Protein AF-A0AA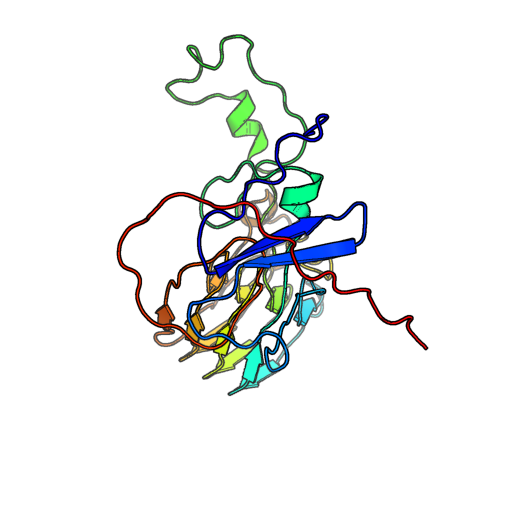J2PRX7-F1 (afdb_monomer_lite)

Sequence (252 aa):
MCRSRTCCCPLDTAGEWYLDTATGTLYYKPLTGQDMSEADVEVPKLESLIGVGGSYASPATHIAFSGLQFSGTSWLDPTAHGYASQQTGAYISGTWDRPSGALTSCQSGCPLFEATRPHWDQMPSAVQFSAADHIAFTGNRFTELGQSGLGIGNDAGAHTTGVGLGADTITATGNVFTQDAGGGIVVGGLQEDAHHPSDSRMTNQNIGGAPSKTVHGRVVGASMWPRDSAALRPPGRCPRAAWPRFDSAPAP

Structure (mmCIF, N/CA/C/O backbone):
data_AF-A0AAJ2PRX7-F1
#
_entry.id   AF-A0AAJ2PRX7-F1
#
loop_
_atom_site.group_PDB
_atom_site.id
_atom_site.type_symbol
_atom_site.label_atom_id
_atom_site.label_alt_id
_atom_site.label_comp_id
_atom_site.label_asym_id
_atom_site.label_entity_id
_atom_site.label_seq_id
_atom_site.pdbx_PDB_ins_code
_atom_site.Cartn_x
_atom_site.Cartn_y
_atom_site.Cartn_z
_atom_site.occupancy
_atom_site.B_iso_or_equiv
_atom_site.auth_seq_id
_atom_site.auth_comp_id
_atom_site.auth_asym_id
_atom_site.auth_atom_id
_atom_site.pdbx_PDB_model_num
ATOM 1 N N . MET A 1 1 ? 14.913 15.959 14.124 1.00 28.66 1 MET A N 1
ATOM 2 C CA . MET A 1 1 ? 15.266 15.492 15.487 1.00 28.66 1 MET A CA 1
ATOM 3 C C . MET A 1 1 ? 15.019 16.611 16.500 1.00 28.66 1 MET A C 1
ATOM 5 O O . MET A 1 1 ? 15.844 17.510 16.615 1.00 28.66 1 MET A O 1
ATOM 9 N N . CYS A 1 2 ? 13.889 16.598 17.213 1.00 31.03 2 CYS A N 1
ATOM 10 C CA . CYS A 1 2 ? 13.629 17.551 18.300 1.00 31.03 2 CYS A CA 1
ATOM 11 C C . CYS A 1 2 ? 14.513 17.222 19.514 1.00 31.03 2 CYS A C 1
ATOM 13 O O . CYS A 1 2 ? 14.277 16.247 20.217 1.00 31.03 2 CYS A O 1
ATOM 15 N N . ARG A 1 3 ? 15.553 18.032 19.747 1.00 33.03 3 ARG A N 1
ATOM 16 C CA . ARG A 1 3 ? 16.525 17.888 20.850 1.00 33.03 3 ARG A CA 1
ATOM 17 C C . ARG A 1 3 ? 16.303 18.875 22.009 1.00 33.03 3 ARG A C 1
ATOM 19 O O . ARG A 1 3 ? 17.262 19.284 22.656 1.00 33.03 3 ARG A O 1
ATOM 26 N N . SER A 1 4 ? 15.072 19.270 22.327 1.00 33.84 4 SER A N 1
ATOM 27 C CA . SER A 1 4 ? 14.828 20.035 23.559 1.00 33.84 4 SER A CA 1
ATOM 28 C C . SER A 1 4 ? 13.443 19.775 24.147 1.00 33.84 4 SER A C 1
ATOM 30 O O . SER A 1 4 ? 12.454 19.629 23.433 1.00 33.84 4 SER A O 1
ATOM 32 N N . ARG A 1 5 ? 13.395 19.699 25.483 1.00 38.84 5 ARG A N 1
ATOM 33 C CA . ARG A 1 5 ? 12.245 19.353 26.341 1.00 38.84 5 ARG A CA 1
ATOM 34 C C . ARG A 1 5 ? 11.103 20.393 26.329 1.00 38.84 5 ARG A C 1
ATOM 36 O O . ARG A 1 5 ? 10.394 20.530 27.319 1.00 38.84 5 ARG A O 1
ATOM 43 N N . THR A 1 6 ? 10.926 21.139 25.238 1.00 36.28 6 THR A N 1
ATOM 44 C CA . THR A 1 6 ? 9.997 22.281 25.156 1.00 36.28 6 THR A CA 1
ATOM 45 C C . THR A 1 6 ? 8.899 22.105 24.100 1.00 36.28 6 THR A C 1
ATOM 47 O O . THR A 1 6 ? 8.077 22.996 23.932 1.00 36.28 6 THR A O 1
ATOM 50 N N . CYS A 1 7 ? 8.828 20.962 23.411 1.00 41.25 7 CYS A N 1
ATOM 51 C CA . CYS A 1 7 ? 7.766 20.659 22.439 1.00 41.25 7 CYS A CA 1
ATOM 52 C C . CYS A 1 7 ? 6.846 19.506 22.881 1.00 41.25 7 CYS A C 1
ATOM 54 O O . CYS A 1 7 ? 6.397 18.734 22.047 1.00 41.25 7 CYS A O 1
ATOM 56 N N . CYS A 1 8 ? 6.494 19.403 24.168 1.00 45.62 8 CYS A N 1
ATOM 57 C CA . CYS A 1 8 ? 5.380 18.536 24.605 1.00 45.62 8 CYS A CA 1
ATOM 58 C C . CYS A 1 8 ? 3.991 19.112 24.244 1.00 45.62 8 CYS A C 1
ATOM 60 O O . CYS A 1 8 ? 2.993 18.718 24.837 1.00 45.62 8 CYS A O 1
ATOM 62 N N . CYS A 1 9 ? 3.916 20.082 23.325 1.00 51.38 9 CYS A N 1
ATOM 63 C CA . CYS A 1 9 ? 2.693 20.809 22.990 1.00 51.38 9 CYS A CA 1
ATOM 64 C C . CYS A 1 9 ? 2.150 20.546 21.564 1.00 51.38 9 CYS A C 1
ATOM 66 O O . CYS A 1 9 ? 1.738 21.513 20.930 1.00 51.38 9 CYS A O 1
ATOM 68 N N . PRO A 1 10 ? 2.130 19.311 21.017 1.00 62.25 10 PRO A N 1
ATOM 69 C CA . PRO A 1 10 ? 1.328 19.022 19.827 1.00 62.25 10 PRO A CA 1
ATOM 70 C C . PRO A 1 10 ? -0.123 18.614 20.158 1.00 62.25 10 PRO A C 1
ATOM 72 O O . PRO A 1 10 ? -0.850 18.264 19.245 1.00 62.25 10 PRO A O 1
ATOM 75 N N . LEU A 1 11 ? -0.531 18.615 21.439 1.00 80.38 11 LEU A N 1
ATOM 76 C CA . LEU A 1 11 ? -1.872 18.208 21.900 1.00 80.38 11 LEU A CA 1
ATOM 77 C C . LEU A 1 11 ? -2.685 19.407 22.410 1.00 80.38 11 LEU A C 1
ATOM 79 O O . LEU A 1 11 ? -2.990 19.520 23.604 1.00 80.38 11 LEU A O 1
ATOM 83 N N . ASP A 1 12 ? -2.992 20.353 21.531 1.00 86.12 12 ASP A N 1
ATOM 84 C CA . ASP A 1 12 ? -3.730 21.566 21.887 1.00 86.12 12 ASP A CA 1
ATOM 85 C C . ASP A 1 12 ? -5.247 21.444 21.676 1.00 86.12 12 ASP A C 1
ATOM 87 O O . ASP A 1 12 ? -6.018 22.150 22.337 1.00 86.12 12 ASP A O 1
ATOM 91 N N . THR A 1 13 ? -5.702 20.456 20.909 1.00 89.75 13 THR A N 1
ATOM 92 C CA . THR A 1 13 ? -7.102 20.260 20.527 1.00 89.75 13 THR A CA 1
ATOM 93 C C . THR A 1 13 ? -7.593 18.851 20.881 1.00 89.75 13 THR A C 1
ATOM 95 O O . THR A 1 13 ? -6.842 17.881 20.909 1.00 89.75 13 THR A O 1
ATOM 98 N N . ALA A 1 14 ? -8.875 18.732 21.236 1.00 90.81 14 ALA A N 1
ATOM 99 C CA . ALA A 1 14 ? -9.494 17.440 21.528 1.00 90.81 14 ALA A CA 1
ATOM 100 C C . ALA A 1 14 ? -9.446 16.510 20.300 1.00 90.81 14 ALA A C 1
ATOM 102 O O . ALA A 1 14 ? -9.688 16.956 19.178 1.00 90.81 14 ALA A O 1
ATOM 103 N N . GLY A 1 15 ? -9.149 15.230 20.519 1.00 88.00 15 GLY A N 1
ATOM 104 C CA . GLY A 1 15 ? -8.952 14.232 19.467 1.00 88.00 15 GLY A CA 1
ATOM 105 C C . GLY A 1 15 ? -7.503 14.085 18.987 1.00 88.00 15 GLY A C 1
ATOM 106 O O . GLY A 1 15 ? -7.219 13.158 18.235 1.00 88.00 15 GLY A O 1
ATOM 107 N N . GLU A 1 16 ? -6.583 14.951 19.412 1.00 89.94 16 GLU A N 1
ATOM 108 C CA . GLU A 1 16 ? -5.161 14.809 19.088 1.00 89.94 16 GLU A CA 1
ATOM 109 C C . GLU A 1 16 ? -4.481 13.769 19.979 1.00 89.94 16 GLU A C 1
ATOM 111 O O . GLU A 1 16 ? -4.813 13.614 21.159 1.00 89.94 16 GLU A O 1
ATOM 116 N N . TRP A 1 17 ? -3.483 13.089 19.422 1.00 90.38 17 TRP A N 1
ATOM 117 C CA . TRP A 1 17 ? -2.681 12.092 20.116 1.00 90.38 17 TRP A CA 1
ATOM 118 C C . TRP A 1 17 ? -1.201 12.203 19.716 1.00 90.38 17 TRP A C 1
ATOM 120 O O . TRP A 1 17 ? -0.849 12.809 18.705 1.00 90.38 17 TRP A O 1
ATOM 130 N N . TYR A 1 18 ? -0.320 11.675 20.561 1.00 89.25 18 TYR A N 1
ATOM 131 C CA . TYR A 1 18 ? 1.127 11.673 20.370 1.00 89.25 18 TYR A CA 1
ATOM 132 C C . TYR A 1 18 ? 1.729 10.414 20.994 1.00 89.25 18 TYR A C 1
ATOM 134 O O . TYR A 1 18 ? 1.499 10.135 22.170 1.00 89.25 18 TYR A O 1
ATOM 142 N N . LEU A 1 19 ? 2.527 9.674 20.226 1.00 88.25 19 LEU A N 1
ATOM 143 C CA . LEU A 1 19 ? 3.298 8.535 20.722 1.00 88.25 19 LEU A CA 1
ATOM 144 C C . LEU A 1 19 ? 4.736 8.971 21.015 1.00 88.25 19 LEU A C 1
ATOM 146 O O . LEU A 1 19 ? 5.498 9.289 20.101 1.00 88.25 19 LEU A O 1
ATOM 150 N N . ASP A 1 20 ? 5.124 8.939 22.289 1.00 88.69 20 ASP A N 1
ATOM 151 C CA . ASP A 1 20 ? 6.528 9.032 22.673 1.00 88.69 20 ASP A CA 1
ATOM 152 C C . ASP A 1 20 ? 7.196 7.671 22.466 1.00 88.69 20 ASP A C 1
ATOM 154 O O . ASP A 1 20 ? 7.147 6.788 23.322 1.00 88.69 20 ASP A O 1
ATOM 158 N N . THR A 1 21 ? 7.840 7.503 21.315 1.00 86.69 21 THR A N 1
ATOM 159 C CA . THR A 1 21 ? 8.506 6.250 20.945 1.00 86.69 21 THR A CA 1
ATOM 160 C C . THR A 1 21 ? 9.723 5.930 21.812 1.00 86.69 21 THR A C 1
ATOM 162 O O . THR A 1 21 ? 10.122 4.770 21.873 1.00 86.69 21 THR A O 1
ATOM 165 N N . ALA A 1 22 ? 10.303 6.910 22.519 1.00 89.81 22 ALA A N 1
ATOM 166 C CA . ALA A 1 22 ? 11.428 6.664 23.419 1.00 89.81 22 ALA A CA 1
ATOM 167 C C . ALA A 1 22 ? 10.988 5.988 24.724 1.00 89.81 22 ALA A C 1
ATOM 169 O O . ALA A 1 22 ? 11.762 5.240 25.320 1.00 89.81 22 ALA A O 1
ATOM 170 N N . THR A 1 23 ? 9.761 6.261 25.174 1.00 92.00 23 THR A N 1
ATOM 171 C CA . THR A 1 23 ? 9.201 5.700 26.414 1.00 92.00 23 THR A CA 1
ATOM 172 C C . THR A 1 23 ? 8.107 4.664 26.168 1.00 92.00 23 THR A C 1
A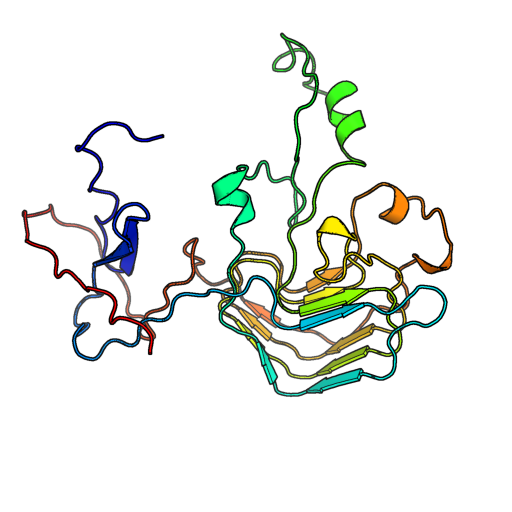TOM 174 O O . THR A 1 23 ? 7.719 3.972 27.102 1.00 92.00 23 THR A O 1
ATOM 177 N N . GLY A 1 24 ? 7.604 4.550 24.936 1.00 87.75 24 GLY A N 1
ATOM 178 C CA . GLY A 1 24 ? 6.447 3.720 24.599 1.00 87.75 24 GLY A CA 1
ATOM 179 C C . GLY A 1 24 ? 5.117 4.290 25.104 1.00 87.75 24 GLY A C 1
ATOM 180 O O . GLY A 1 24 ? 4.127 3.566 25.141 1.00 87.75 24 GLY A O 1
ATOM 181 N N . THR A 1 25 ? 5.078 5.568 25.501 1.00 90.38 25 THR A N 1
ATOM 182 C CA . THR A 1 25 ? 3.882 6.183 26.098 1.00 90.38 25 THR A CA 1
ATOM 183 C C . THR A 1 25 ? 3.016 6.836 25.027 1.00 90.38 25 THR A C 1
ATOM 185 O O . THR A 1 25 ? 3.466 7.741 24.320 1.00 90.38 25 THR A O 1
ATOM 188 N N . LEU A 1 26 ? 1.751 6.424 24.949 1.00 88.81 26 LEU A N 1
ATOM 189 C CA . LEU A 1 26 ? 0.735 7.060 24.115 1.00 88.81 26 LEU A CA 1
ATOM 190 C C . LEU A 1 26 ? -0.005 8.133 24.920 1.00 88.81 26 LEU A C 1
ATOM 192 O O . LEU A 1 26 ? -0.624 7.849 25.945 1.00 88.81 26 LEU A O 1
ATOM 196 N N . TYR A 1 27 ? 0.051 9.369 24.442 1.00 90.69 27 TYR A N 1
ATOM 197 C CA . TYR A 1 27 ? -0.689 10.500 24.980 1.00 90.69 27 TYR A CA 1
ATOM 198 C C . TYR A 1 27 ? -1.879 10.795 24.075 1.00 90.69 27 TYR A C 1
ATOM 200 O O . TYR A 1 27 ? -1.720 10.891 22.862 1.00 90.69 27 TYR A O 1
ATOM 208 N N . TYR A 1 28 ? -3.055 10.998 24.657 1.00 90.38 28 TYR A N 1
ATOM 209 C CA . TYR A 1 28 ? -4.270 11.344 23.927 1.00 90.38 28 TYR A CA 1
ATOM 210 C C . TYR A 1 28 ? -5.035 12.432 24.673 1.00 90.38 28 TYR A C 1
ATOM 212 O O . TYR A 1 28 ? -5.143 12.386 25.901 1.00 90.38 28 TYR A O 1
ATOM 220 N N . LYS A 1 29 ? -5.562 13.414 23.936 1.00 90.62 29 LYS A N 1
ATOM 221 C CA . LYS A 1 29 ? -6.472 14.427 24.467 1.00 90.62 29 LYS A CA 1
ATOM 222 C C . LYS A 1 29 ? -7.915 14.024 24.137 1.00 90.62 29 LYS A C 1
ATOM 224 O O . LYS A 1 29 ? -8.312 14.166 22.980 1.00 90.62 29 LYS A O 1
ATOM 229 N N . PRO A 1 30 ? -8.712 13.571 25.122 1.00 90.44 30 PRO A N 1
ATOM 230 C CA . PRO A 1 30 ? -10.043 13.033 24.861 1.00 90.44 30 PRO A CA 1
ATOM 231 C C . PRO A 1 30 ? -10.987 14.052 24.229 1.00 90.44 30 PRO A C 1
ATOM 233 O O . PRO A 1 30 ? -10.878 15.263 24.469 1.00 90.44 30 PRO A O 1
ATOM 236 N N . LEU A 1 31 ? -11.939 13.553 23.443 1.00 91.81 31 LEU A N 1
ATOM 237 C CA . LEU A 1 31 ? -13.085 14.337 22.993 1.00 91.81 31 LEU A CA 1
ATOM 238 C C . LEU A 1 31 ? -13.943 14.772 24.191 1.00 91.81 31 LEU A C 1
ATOM 240 O O . LEU A 1 31 ? -13.907 14.182 25.272 1.00 91.81 31 LEU A O 1
ATOM 244 N N . THR A 1 32 ? -14.719 15.844 24.024 1.00 92.62 32 THR A N 1
ATOM 245 C CA . THR A 1 32 ? -15.612 16.318 25.090 1.00 92.62 32 THR A CA 1
ATOM 246 C C . THR A 1 32 ? -16.626 15.236 25.456 1.00 92.62 32 THR A C 1
ATOM 248 O O . THR A 1 32 ? -17.396 14.805 24.606 1.00 92.62 32 THR A O 1
ATOM 251 N N . GLY A 1 33 ? -16.640 14.836 26.730 1.00 92.31 33 GLY A N 1
ATOM 252 C CA . GLY A 1 33 ? -17.542 13.803 27.247 1.00 92.31 33 GLY A CA 1
ATOM 253 C C . GLY A 1 33 ? -17.041 12.367 27.073 1.00 92.31 33 GLY A C 1
ATOM 254 O O . GLY A 1 33 ? -17.734 11.454 27.501 1.00 92.31 33 GLY A O 1
ATOM 255 N N . GLN A 1 34 ? -15.857 12.159 26.490 1.00 92.69 34 GLN A N 1
ATOM 256 C CA . GLN A 1 34 ? -15.274 10.829 26.351 1.00 92.69 34 GLN A CA 1
ATOM 257 C C . GLN A 1 34 ? -14.675 10.351 27.680 1.00 92.69 34 GLN A C 1
ATOM 259 O O . GLN A 1 34 ? -13.784 11.001 28.235 1.00 92.69 34 GLN A O 1
ATOM 264 N N . ASP A 1 35 ? -15.142 9.199 28.163 1.00 92.38 35 ASP A N 1
ATOM 265 C CA . ASP A 1 35 ? -14.552 8.505 29.306 1.00 92.38 35 ASP A CA 1
ATOM 266 C C . ASP A 1 35 ? -13.419 7.591 28.830 1.00 92.38 35 ASP A C 1
ATOM 268 O O . ASP A 1 35 ? -13.626 6.632 28.089 1.00 92.38 35 ASP A O 1
ATOM 272 N N . MET A 1 36 ? -12.194 7.896 29.255 1.00 89.62 36 MET A N 1
ATOM 273 C CA . MET A 1 36 ? -11.022 7.110 28.873 1.00 89.62 36 MET A CA 1
ATOM 274 C C . MET A 1 36 ? -10.918 5.764 29.588 1.00 89.62 36 MET A C 1
ATOM 276 O O . MET A 1 36 ? -10.129 4.932 29.157 1.00 89.62 36 MET A O 1
ATOM 280 N N . SER A 1 37 ? -11.677 5.540 30.663 1.00 91.31 37 SER A N 1
ATOM 281 C CA . SER A 1 37 ? -11.738 4.233 31.325 1.00 91.31 37 SER A CA 1
ATOM 282 C C . SER A 1 37 ? -12.578 3.211 30.551 1.00 91.31 37 SER A C 1
ATOM 284 O O . SER A 1 37 ? -12.394 2.011 30.738 1.00 91.31 37 SER A O 1
ATOM 286 N N . GLU A 1 38 ? -13.440 3.685 29.648 1.00 91.75 38 GLU A N 1
ATOM 287 C CA . GLU A 1 38 ? -14.288 2.867 28.772 1.00 91.75 38 GLU A CA 1
ATOM 288 C C . GLU A 1 38 ? -13.850 2.928 27.298 1.00 91.75 38 GLU A C 1
ATOM 290 O O . GLU A 1 38 ? -14.400 2.224 26.452 1.00 91.75 38 GLU A O 1
ATOM 295 N N . ALA A 1 39 ? -12.873 3.779 26.971 1.00 87.81 39 ALA A N 1
ATOM 296 C CA . ALA A 1 39 ? -12.437 3.999 25.601 1.00 87.81 39 ALA A CA 1
ATOM 297 C C . ALA A 1 39 ? -11.746 2.761 25.009 1.00 87.81 39 ALA A C 1
ATOM 299 O O . ALA A 1 39 ? -10.781 2.241 25.570 1.00 87.81 39 ALA A O 1
ATOM 300 N N . ASP A 1 40 ? -12.197 2.363 23.821 1.00 88.75 40 ASP A N 1
ATOM 301 C CA . ASP A 1 40 ? -11.508 1.398 22.969 1.00 88.75 40 ASP A CA 1
ATOM 302 C C . ASP A 1 40 ? -10.448 2.123 22.131 1.00 88.75 40 ASP A C 1
ATOM 304 O O . ASP A 1 40 ? -10.748 3.091 21.426 1.00 88.75 40 ASP A O 1
ATOM 308 N N . VAL A 1 41 ? -9.192 1.701 22.272 1.00 88.31 41 VAL A N 1
ATOM 309 C CA . VAL A 1 41 ? -8.033 2.345 21.651 1.00 88.31 41 VAL A CA 1
ATOM 310 C C . VAL A 1 41 ? -7.232 1.300 20.895 1.00 88.31 41 VAL A C 1
ATOM 312 O O . VAL A 1 41 ? -6.519 0.488 21.484 1.00 88.31 41 VAL A O 1
ATOM 315 N N . GLU A 1 42 ? -7.304 1.376 19.571 1.00 89.00 42 GLU A N 1
ATOM 316 C CA . GLU A 1 42 ? -6.554 0.514 18.666 1.00 89.00 42 GLU A CA 1
ATOM 317 C C . GLU A 1 42 ? -5.361 1.265 18.063 1.00 89.00 42 GLU A C 1
ATOM 319 O O . GLU A 1 42 ? -5.461 2.440 17.702 1.00 89.00 42 GLU A O 1
ATOM 324 N N . VAL A 1 43 ? -4.226 0.570 17.943 1.00 88.50 43 VAL A N 1
ATOM 325 C CA . VAL A 1 43 ? -3.041 1.056 17.228 1.00 88.50 43 VAL A CA 1
ATOM 326 C C . VAL A 1 43 ? -2.596 -0.025 16.238 1.00 88.50 43 VAL A C 1
ATOM 328 O O . VAL A 1 43 ? -2.322 -1.156 16.658 1.00 88.50 43 VAL A O 1
ATOM 331 N N . PRO A 1 44 ? -2.496 0.288 14.937 1.00 89.25 44 PRO A N 1
ATOM 332 C CA . PRO A 1 44 ? -2.093 -0.676 13.919 1.00 89.25 44 PRO A CA 1
ATOM 333 C C . PRO A 1 44 ? -0.641 -1.139 14.092 1.00 89.25 44 PRO A C 1
ATOM 335 O O . PRO A 1 44 ? 0.250 -0.356 14.424 1.00 89.25 44 PRO A O 1
ATOM 338 N N . LYS A 1 45 ? -0.392 -2.420 13.797 1.00 87.25 45 LYS A N 1
ATOM 339 C CA . LYS A 1 45 ? 0.962 -3.009 13.783 1.00 87.25 45 LYS A CA 1
ATOM 340 C C . LYS A 1 45 ? 1.383 -3.593 12.438 1.00 87.25 45 LYS A C 1
ATOM 342 O O . LYS A 1 45 ? 2.578 -3.725 12.198 1.00 87.25 45 LYS A O 1
ATOM 347 N N . LEU A 1 46 ? 0.429 -3.988 11.598 1.00 92.62 46 LEU A N 1
ATOM 348 C CA . LEU A 1 46 ? 0.709 -4.648 10.324 1.00 92.62 46 LEU A CA 1
ATOM 349 C C . LEU A 1 46 ? 0.763 -3.628 9.186 1.00 92.62 46 LEU A C 1
ATOM 351 O O . LEU A 1 46 ? -0.070 -2.726 9.131 1.00 92.62 46 LEU A O 1
ATOM 355 N N . GLU A 1 47 ?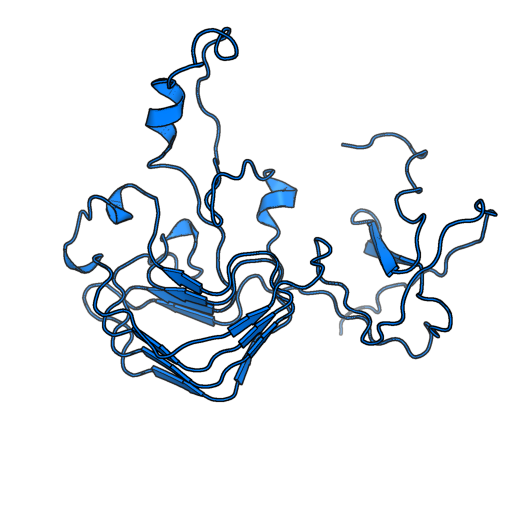 1.692 -3.818 8.248 1.00 90.38 47 GLU A N 1
ATOM 356 C CA . GLU A 1 47 ? 1.765 -3.012 7.018 1.00 90.38 47 GLU A CA 1
ATOM 357 C C . GLU A 1 47 ? 0.951 -3.588 5.859 1.00 90.38 47 GLU A C 1
ATOM 359 O O . GLU A 1 47 ? 0.601 -2.883 4.919 1.00 90.38 47 GLU A O 1
ATOM 364 N N . SER A 1 48 ? 0.589 -4.864 5.928 1.00 94.75 48 SER A N 1
ATOM 365 C CA . SER A 1 48 ? -0.296 -5.516 4.970 1.00 94.75 48 SER A CA 1
ATOM 366 C C . SER A 1 48 ? -1.081 -6.609 5.683 1.00 94.75 48 SER A C 1
ATOM 368 O O . SER A 1 48 ? -0.582 -7.241 6.614 1.00 94.75 48 SER A O 1
ATOM 370 N N . LEU A 1 49 ? -2.323 -6.809 5.255 1.00 97.62 49 LEU A N 1
ATOM 371 C CA . LEU A 1 49 ? -3.196 -7.884 5.716 1.00 97.62 49 LEU A CA 1
ATOM 372 C C . LEU A 1 49 ? -3.108 -9.089 4.781 1.00 97.62 49 LEU A C 1
ATOM 374 O O . LEU A 1 49 ? -3.178 -10.229 5.233 1.00 97.62 49 LEU A O 1
ATOM 378 N N . ILE A 1 50 ? -2.981 -8.833 3.477 1.00 97.94 50 ILE A N 1
ATOM 379 C CA . ILE A 1 50 ? -2.973 -9.856 2.433 1.00 97.94 50 ILE A CA 1
ATOM 380 C C . ILE A 1 50 ? -1.982 -9.450 1.346 1.00 97.94 50 ILE A C 1
ATOM 382 O O . ILE A 1 50 ? -2.134 -8.400 0.725 1.00 97.94 50 ILE A O 1
ATOM 386 N N . GLY A 1 51 ? -1.025 -10.331 1.067 1.00 97.38 51 GLY A N 1
ATOM 387 C CA . GLY A 1 51 ? -0.176 -10.270 -0.117 1.00 97.38 51 GLY A CA 1
ATOM 388 C C . GLY A 1 51 ? -0.310 -11.561 -0.910 1.00 97.38 51 GLY A C 1
ATOM 389 O O . GLY A 1 51 ? 0.033 -12.632 -0.412 1.00 97.38 51 GLY A O 1
ATOM 390 N N . VAL A 1 52 ? -0.804 -11.468 -2.141 1.00 97.50 52 VAL A N 1
ATOM 391 C CA . VAL A 1 52 ? -0.927 -12.605 -3.054 1.00 97.50 52 VAL A CA 1
ATOM 392 C C . VAL A 1 52 ? -0.002 -12.380 -4.238 1.00 97.50 52 VAL A C 1
ATOM 394 O O . VAL A 1 52 ? -0.313 -11.623 -5.150 1.00 97.50 52 VAL A O 1
ATOM 397 N N . GLY A 1 53 ? 1.136 -13.068 -4.203 1.00 95.94 53 GLY A N 1
ATOM 398 C CA . GLY A 1 53 ? 2.105 -13.107 -5.291 1.00 95.94 53 GLY A CA 1
ATOM 399 C C . GLY A 1 53 ? 2.261 -14.534 -5.791 1.00 95.94 53 GLY A C 1
ATOM 400 O O . GLY A 1 53 ? 2.688 -15.406 -5.032 1.00 95.94 53 GLY A O 1
ATOM 401 N N . GLY A 1 54 ? 1.906 -14.778 -7.050 1.00 96.81 54 GLY A N 1
ATOM 402 C CA . GLY A 1 54 ? 2.312 -15.994 -7.746 1.00 96.81 54 GLY A CA 1
ATOM 403 C C . GLY A 1 54 ? 3.734 -15.872 -8.292 1.00 96.81 54 GLY A C 1
ATOM 404 O O . GLY A 1 54 ? 4.574 -15.128 -7.792 1.00 96.81 54 GLY A O 1
ATOM 405 N N . SER A 1 55 ? 3.991 -16.579 -9.383 1.00 97.88 55 SER A N 1
ATOM 406 C CA . SER A 1 55 ? 5.128 -16.290 -10.260 1.00 97.88 55 SER A CA 1
ATOM 407 C C . SER A 1 55 ? 4.613 -15.999 -11.662 1.00 97.88 55 SER A C 1
ATOM 409 O O . SER A 1 55 ? 3.537 -16.466 -12.027 1.00 97.88 55 SER A O 1
ATOM 411 N N . TYR A 1 56 ? 5.396 -15.322 -12.502 1.00 97.06 56 TYR A N 1
ATOM 412 C CA . TYR A 1 56 ? 4.992 -15.089 -13.895 1.00 97.06 56 TYR A CA 1
ATOM 413 C C . TYR A 1 56 ? 4.768 -16.395 -14.685 1.00 97.06 56 TYR A C 1
ATOM 415 O O . TYR A 1 56 ? 4.078 -16.400 -15.698 1.00 97.06 56 TYR A O 1
ATOM 423 N N . ALA A 1 57 ? 5.356 -17.519 -14.258 1.00 97.19 57 ALA A N 1
ATOM 424 C CA . ALA A 1 57 ? 5.139 -18.831 -14.877 1.00 97.19 57 ALA A CA 1
ATOM 425 C C . ALA A 1 57 ? 3.926 -19.588 -14.308 1.00 97.19 57 ALA A C 1
ATOM 427 O O . ALA A 1 57 ? 3.382 -20.462 -14.975 1.00 97.19 57 ALA A O 1
ATOM 428 N N . SER A 1 58 ? 3.527 -19.274 -13.079 1.00 97.81 58 SER A N 1
ATOM 429 C CA . SER A 1 58 ? 2.422 -19.909 -12.368 1.00 97.81 58 SER A CA 1
ATOM 430 C C . SER A 1 58 ? 1.759 -18.848 -11.490 1.00 97.81 58 SER A C 1
ATOM 432 O O . SER A 1 58 ? 2.105 -18.747 -10.304 1.00 97.81 58 SER A O 1
ATOM 434 N N . PRO A 1 59 ? 0.880 -18.011 -12.070 1.00 98.31 59 PRO A N 1
ATOM 435 C CA . PRO A 1 59 ? 0.224 -16.954 -11.323 1.00 98.31 59 PRO A CA 1
ATOM 436 C C . PRO A 1 59 ? -0.703 -17.532 -10.251 1.00 98.31 59 PRO A C 1
ATOM 438 O O . PRO A 1 59 ? -1.186 -18.662 -10.362 1.00 98.31 59 PRO A O 1
ATOM 441 N N . ALA A 1 60 ? -0.953 -16.763 -9.194 1.00 98.38 60 ALA A N 1
ATOM 442 C CA . ALA A 1 60 ? -1.991 -17.099 -8.227 1.00 98.38 60 ALA A CA 1
ATOM 443 C C . ALA A 1 60 ? -3.356 -16.893 -8.887 1.00 98.38 60 ALA A C 1
ATOM 445 O O . ALA A 1 60 ? -3.597 -15.817 -9.428 1.00 98.38 60 ALA A O 1
ATOM 446 N N . THR A 1 61 ? -4.240 -17.898 -8.873 1.00 98.25 61 THR A N 1
ATOM 447 C CA . THR A 1 61 ? -5.491 -17.804 -9.639 1.00 98.25 61 THR A CA 1
ATOM 448 C C . THR A 1 61 ? -6.751 -18.179 -8.877 1.00 98.25 61 THR A C 1
ATOM 450 O O . THR A 1 61 ? -6.695 -18.950 -7.919 1.00 98.25 61 THR A O 1
ATOM 453 N N . HIS A 1 62 ? -7.891 -17.656 -9.343 1.00 98.25 62 HIS A N 1
ATOM 454 C CA . HIS A 1 62 ? -9.239 -18.040 -8.906 1.00 98.25 62 HIS A CA 1
ATOM 455 C C . HIS A 1 62 ? -9.498 -17.814 -7.407 1.00 98.25 62 HIS A C 1
ATOM 457 O O . HIS A 1 62 ? -9.990 -18.695 -6.699 1.00 98.25 62 HIS A O 1
ATOM 463 N N . ILE A 1 63 ? -9.188 -16.610 -6.921 1.00 98.44 63 ILE A N 1
ATOM 464 C CA . ILE A 1 63 ? -9.399 -16.207 -5.523 1.00 98.44 63 ILE A CA 1
ATOM 465 C C . ILE A 1 63 ? -10.485 -15.132 -5.464 1.00 98.44 63 ILE A C 1
ATOM 467 O O . ILE A 1 63 ? -10.463 -14.165 -6.224 1.00 98.44 63 ILE A O 1
ATOM 471 N N . ALA A 1 64 ? -11.428 -15.275 -4.534 1.00 97.94 64 ALA A N 1
ATOM 472 C CA . ALA A 1 64 ? -12.507 -14.315 -4.340 1.00 97.94 64 ALA A CA 1
ATOM 473 C C . ALA A 1 64 ? -12.589 -13.836 -2.887 1.00 97.94 64 ALA A C 1
ATOM 475 O O . ALA A 1 64 ? -12.594 -14.637 -1.952 1.00 97.94 64 ALA A O 1
ATOM 476 N N . PHE A 1 65 ? -12.731 -12.524 -2.719 1.00 98.25 65 PHE A N 1
ATOM 477 C CA . PHE A 1 65 ? -12.996 -11.849 -1.454 1.00 98.25 65 PHE A CA 1
ATOM 478 C C . PHE A 1 65 ? -14.378 -11.207 -1.525 1.00 98.25 65 PHE A C 1
ATOM 480 O O . PHE A 1 65 ? -14.648 -10.385 -2.410 1.00 98.25 65 PHE A O 1
ATOM 487 N N . SER A 1 66 ? -15.265 -11.585 -0.606 1.00 98.00 66 SER A N 1
ATOM 488 C CA . SER A 1 66 ? -16.655 -11.138 -0.630 1.00 98.00 66 SER A CA 1
ATOM 489 C C . SER A 1 66 ? -17.172 -10.793 0.758 1.00 98.00 66 SER A C 1
ATOM 491 O O . SER A 1 66 ? -17.155 -11.640 1.649 1.00 98.00 66 SER A O 1
ATOM 493 N N . GLY A 1 67 ? -17.697 -9.576 0.918 1.00 97.56 67 GLY A N 1
ATOM 494 C CA . GLY A 1 67 ? -18.337 -9.127 2.159 1.00 97.56 67 GLY A CA 1
ATOM 495 C C . GLY A 1 67 ? -17.396 -9.002 3.362 1.00 97.56 67 GLY A C 1
ATOM 496 O O . GLY A 1 67 ? -17.864 -9.038 4.498 1.00 97.56 67 GLY A O 1
ATOM 497 N N . LEU A 1 68 ? -16.085 -8.886 3.135 1.00 98.50 68 LEU A N 1
ATOM 498 C CA . LEU A 1 68 ? -15.082 -8.777 4.195 1.00 98.50 68 LEU A CA 1
ATOM 499 C C . LEU A 1 68 ? -14.801 -7.319 4.563 1.00 98.50 68 LEU A C 1
ATOM 501 O O . LEU A 1 68 ? -14.929 -6.424 3.726 1.00 98.50 68 LEU A O 1
ATOM 505 N N . GLN A 1 69 ? -14.359 -7.096 5.802 1.00 98.00 69 GLN A N 1
ATOM 506 C CA . GLN A 1 69 ? -13.741 -5.841 6.224 1.00 98.00 69 GLN A CA 1
ATOM 507 C C . GLN A 1 69 ? -12.227 -6.025 6.380 1.00 98.00 69 GLN A C 1
ATOM 509 O O . GLN A 1 69 ? -11.778 -6.924 7.086 1.00 98.00 69 GLN A O 1
ATOM 514 N N . PHE A 1 70 ? -11.464 -5.130 5.761 1.00 97.88 70 PHE A N 1
ATOM 515 C CA . PHE A 1 70 ? -10.022 -4.979 5.907 1.00 97.88 70 PHE A CA 1
ATOM 516 C C . PHE A 1 70 ? -9.750 -3.681 6.671 1.00 97.88 70 PHE A C 1
ATOM 518 O O . PHE A 1 70 ? -10.118 -2.607 6.190 1.00 97.88 70 PHE A O 1
ATOM 525 N N . SER A 1 71 ? -9.148 -3.775 7.858 1.00 96.06 71 SER A N 1
ATOM 526 C CA . SER A 1 71 ? -8.850 -2.614 8.704 1.00 96.06 71 SER A CA 1
ATOM 527 C C . SER A 1 71 ? -7.625 -2.812 9.588 1.00 96.06 71 SER A C 1
ATOM 529 O O . SER A 1 71 ? -7.199 -3.944 9.814 1.00 96.06 71 SER A O 1
ATOM 531 N N . GLY A 1 72 ? -7.072 -1.709 10.101 1.00 93.75 72 GLY A N 1
ATOM 532 C CA . GLY A 1 72 ? -6.046 -1.750 11.145 1.00 93.75 72 GLY A CA 1
ATOM 533 C C . GLY A 1 72 ? -4.617 -1.959 10.641 1.00 93.75 72 GLY A C 1
ATOM 534 O O . GLY A 1 72 ? -3.842 -2.686 11.267 1.00 93.75 72 GLY A O 1
ATOM 535 N N . THR A 1 73 ? -4.240 -1.309 9.535 1.00 96.19 73 THR A N 1
ATOM 536 C CA . THR A 1 73 ? -2.844 -1.275 9.061 1.00 96.19 73 THR A CA 1
ATOM 537 C C . THR A 1 73 ? -2.186 0.088 9.250 1.00 96.19 73 THR A C 1
ATOM 539 O O . THR A 1 73 ? -2.859 1.112 9.354 1.00 96.19 73 THR A O 1
ATOM 542 N N . SER A 1 74 ? -0.854 0.104 9.270 1.00 93.50 74 SER A N 1
ATOM 543 C CA . SER A 1 74 ? -0.021 1.312 9.227 1.00 93.50 74 SER A CA 1
ATOM 544 C C . SER A 1 74 ? 1.139 1.108 8.276 1.00 93.50 74 SER A C 1
ATOM 546 O O . SER A 1 74 ? 1.535 -0.022 8.051 1.00 93.50 74 SER A O 1
ATOM 548 N N . TRP A 1 75 ? 1.735 2.186 7.780 1.00 93.25 75 TRP A N 1
ATOM 549 C CA . TRP A 1 75 ? 2.953 2.123 6.981 1.00 93.25 75 TRP A CA 1
ATOM 550 C C . TRP A 1 75 ? 3.993 3.087 7.546 1.00 93.25 75 TRP A C 1
ATOM 552 O O . TRP A 1 75 ? 3.723 4.280 7.702 1.00 93.25 75 TRP A O 1
ATOM 562 N N . LEU A 1 76 ? 5.151 2.556 7.945 1.00 91.12 76 LEU A N 1
ATOM 563 C CA . LEU A 1 76 ? 6.129 3.296 8.751 1.00 91.12 76 LEU A CA 1
ATOM 564 C C . LEU A 1 76 ? 7.322 3.830 7.953 1.00 91.12 76 LEU A C 1
ATOM 566 O O . LEU A 1 76 ? 8.108 4.603 8.509 1.00 91.12 76 LEU A O 1
ATOM 570 N N . ASP A 1 77 ? 7.428 3.505 6.663 1.00 91.12 77 ASP A N 1
ATOM 571 C CA . ASP A 1 77 ? 8.509 3.981 5.788 1.00 91.12 77 ASP A CA 1
ATOM 572 C C . ASP A 1 77 ? 8.689 5.516 5.827 1.00 91.12 77 ASP A C 1
ATOM 574 O O . ASP A 1 77 ? 9.812 5.973 6.076 1.00 91.12 77 ASP A O 1
ATOM 578 N N . PRO A 1 78 ? 7.613 6.342 5.788 1.00 91.69 78 PRO A N 1
ATOM 579 C CA . PRO A 1 78 ? 7.734 7.796 5.930 1.00 91.69 78 PRO A CA 1
ATOM 580 C C . PRO A 1 78 ? 8.418 8.268 7.219 1.00 91.69 78 PRO A C 1
ATOM 582 O O . PRO A 1 78 ? 9.022 9.341 7.244 1.00 91.69 78 PRO A O 1
ATOM 585 N N . THR A 1 79 ? 8.323 7.494 8.305 1.00 89.06 79 THR A N 1
ATOM 586 C CA . THR A 1 79 ? 8.945 7.839 9.594 1.00 89.06 79 THR A CA 1
ATOM 587 C C . THR A 1 79 ? 10.454 7.615 9.560 1.00 89.06 79 THR A C 1
ATOM 589 O O . THR A 1 79 ? 11.205 8.392 10.153 1.00 89.06 79 THR A O 1
ATOM 592 N N . ALA A 1 80 ? 10.903 6.563 8.874 1.00 88.62 80 ALA A N 1
ATOM 593 C CA . ALA A 1 80 ? 12.312 6.202 8.789 1.00 88.62 80 ALA A CA 1
ATOM 594 C C . ALA A 1 80 ? 13.052 6.996 7.701 1.00 88.62 80 ALA A C 1
ATOM 596 O O . ALA A 1 80 ? 14.187 7.426 7.920 1.00 88.62 80 ALA A O 1
ATOM 597 N N . HIS A 1 81 ? 12.402 7.226 6.559 1.00 88.31 81 HIS A N 1
ATOM 598 C CA . HIS A 1 81 ? 13.054 7.733 5.348 1.00 88.31 81 HIS A CA 1
ATOM 599 C C . HIS A 1 81 ? 12.545 9.106 4.889 1.00 88.31 81 HIS A C 1
ATOM 601 O O . HIS A 1 81 ? 13.153 9.735 4.022 1.00 88.31 81 HIS A O 1
ATOM 607 N N . GLY A 1 82 ? 11.485 9.626 5.513 1.00 90.88 82 GLY A N 1
ATOM 608 C CA . GLY A 1 82 ? 10.739 10.761 4.979 1.00 90.88 82 GLY A CA 1
ATOM 609 C C . GLY A 1 82 ? 9.855 10.339 3.805 1.00 90.88 82 GLY A C 1
ATOM 610 O O . GLY A 1 82 ? 9.870 9.194 3.373 1.00 90.88 82 GLY A O 1
ATOM 611 N N . TYR A 1 83 ? 9.051 11.270 3.293 1.00 92.44 83 TYR A N 1
ATOM 612 C CA . TYR A 1 83 ? 8.119 10.977 2.205 1.00 92.44 83 TYR A CA 1
ATOM 613 C C . TYR A 1 83 ? 8.036 12.154 1.233 1.00 92.44 83 TYR A C 1
ATOM 615 O O . TYR A 1 83 ? 7.224 13.070 1.382 1.00 92.44 83 TYR A O 1
ATOM 623 N N . ALA A 1 84 ? 8.930 12.152 0.242 1.00 92.44 84 ALA A N 1
ATOM 624 C CA . ALA A 1 84 ? 8.940 13.118 -0.852 1.00 92.44 84 ALA A CA 1
ATOM 625 C C . ALA A 1 84 ? 7.932 12.689 -1.929 1.00 92.44 84 ALA A C 1
ATOM 627 O O . ALA A 1 84 ? 8.303 12.213 -3.002 1.00 92.44 84 ALA A O 1
ATOM 628 N N . SER A 1 85 ? 6.647 12.817 -1.592 1.00 90.56 85 SER A N 1
ATOM 629 C CA . SER A 1 85 ? 5.533 12.409 -2.450 1.00 90.56 85 SER A CA 1
ATOM 630 C C . SER A 1 85 ? 5.562 13.118 -3.798 1.00 90.56 85 SER A C 1
ATOM 632 O O . SER A 1 85 ? 5.691 14.342 -3.876 1.00 90.56 85 SER A O 1
ATOM 634 N N . GLN A 1 86 ? 5.305 12.351 -4.848 1.00 83.38 86 GLN A N 1
ATOM 635 C CA . GLN A 1 86 ? 4.712 12.847 -6.076 1.00 83.38 86 GLN A CA 1
ATOM 636 C C . GLN A 1 86 ? 3.190 12.626 -6.003 1.00 83.38 86 GLN A C 1
ATOM 638 O O . GLN A 1 86 ? 2.570 12.994 -5.006 1.00 83.38 86 GLN A O 1
ATOM 643 N N . GLN A 1 87 ? 2.544 12.080 -7.030 1.00 82.06 87 GLN A N 1
ATOM 644 C CA . GLN A 1 87 ? 1.094 11.892 -7.044 1.00 82.06 87 GLN A CA 1
ATOM 645 C C . GLN A 1 87 ? 0.739 10.443 -6.683 1.00 82.06 87 GLN A C 1
ATOM 647 O O . GLN A 1 87 ? 1.471 9.524 -7.030 1.00 82.06 87 GLN A O 1
ATOM 652 N N . THR A 1 88 ? -0.404 10.230 -6.023 1.00 83.50 88 THR A N 1
ATOM 653 C CA . THR A 1 88 ? -1.032 8.899 -5.864 1.00 83.50 88 THR A CA 1
ATOM 654 C C . THR A 1 88 ? -0.114 7.819 -5.263 1.00 83.50 88 THR A C 1
ATOM 656 O O . THR A 1 88 ? -0.099 6.681 -5.718 1.00 83.50 88 THR A O 1
ATOM 659 N N . GLY A 1 89 ? 0.660 8.154 -4.228 1.00 89.62 89 GLY A N 1
ATOM 660 C CA . GLY A 1 89 ? 1.490 7.171 -3.518 1.00 89.62 89 GLY A CA 1
ATOM 661 C C . GLY A 1 89 ? 2.883 6.939 -4.106 1.00 89.62 89 GLY A C 1
ATOM 662 O O . GLY A 1 89 ? 3.662 6.215 -3.503 1.00 89.62 89 GLY A O 1
ATOM 663 N N . ALA A 1 90 ? 3.216 7.544 -5.247 1.00 93.81 90 ALA A N 1
ATOM 664 C CA . ALA A 1 90 ? 4.582 7.574 -5.760 1.00 93.81 90 ALA A CA 1
ATOM 665 C C . ALA A 1 90 ? 5.450 8.505 -4.907 1.00 93.81 90 ALA A C 1
ATOM 667 O O . ALA A 1 90 ? 5.013 9.615 -4.588 1.00 93.81 90 ALA A O 1
ATOM 668 N N . TYR A 1 91 ? 6.679 8.112 -4.583 1.00 94.31 91 TYR A N 1
ATOM 669 C CA . TYR A 1 91 ? 7.606 8.959 -3.838 1.00 94.31 91 TYR A CA 1
ATOM 670 C C . TYR A 1 91 ? 9.060 8.722 -4.228 1.00 94.31 91 TYR A C 1
ATOM 672 O O . TYR A 1 91 ? 9.470 7.636 -4.626 1.00 94.31 91 TYR A O 1
ATOM 680 N N . ILE A 1 92 ? 9.852 9.783 -4.108 1.00 93.25 92 ILE A N 1
ATOM 681 C CA . ILE A 1 92 ? 11.287 9.715 -4.371 1.00 93.25 92 ILE A CA 1
ATOM 682 C C . ILE A 1 92 ? 11.960 9.052 -3.177 1.00 93.25 92 ILE A C 1
ATOM 684 O O . ILE A 1 92 ? 11.854 9.556 -2.056 1.00 93.25 92 ILE A O 1
ATOM 688 N N . SER A 1 93 ? 12.692 7.974 -3.430 1.00 90.62 93 SER A N 1
ATOM 689 C CA . SER A 1 93 ? 13.549 7.314 -2.452 1.00 90.62 93 SER A CA 1
ATOM 690 C C . SER A 1 93 ? 15.021 7.432 -2.848 1.00 90.62 93 SER A C 1
ATOM 692 O O . SER A 1 93 ? 15.358 7.840 -3.960 1.00 90.62 93 SER A O 1
ATOM 694 N N . GLY A 1 94 ? 15.925 7.125 -1.916 1.00 89.38 94 GLY A N 1
ATOM 695 C CA . GLY A 1 94 ? 17.367 7.167 -2.160 1.00 89.38 94 GLY A CA 1
ATOM 696 C C . GLY A 1 94 ? 17.982 8.572 -2.158 1.00 89.38 94 GLY A C 1
ATOM 697 O O . GLY A 1 94 ? 17.392 9.555 -1.711 1.00 89.38 94 GLY A O 1
ATOM 698 N N . THR A 1 95 ? 19.238 8.655 -2.602 1.00 90.31 95 THR A N 1
ATOM 699 C CA . THR A 1 95 ? 20.009 9.906 -2.687 1.00 90.31 95 THR A CA 1
ATOM 700 C C . THR A 1 95 ? 20.427 10.138 -4.130 1.00 90.31 95 THR A C 1
ATOM 702 O O . THR A 1 95 ? 21.100 9.295 -4.715 1.00 90.31 95 THR A O 1
ATOM 705 N N . TRP A 1 96 ? 20.052 11.291 -4.681 1.00 91.88 96 TRP A N 1
ATOM 706 C CA . TRP A 1 96 ? 20.261 11.624 -6.087 1.00 91.88 96 TRP A CA 1
ATOM 707 C C . TRP A 1 96 ? 20.968 12.962 -6.245 1.00 91.88 96 TRP A C 1
ATOM 709 O O . TRP A 1 96 ? 20.760 13.894 -5.460 1.00 91.88 96 TRP A O 1
ATOM 719 N N . ASP A 1 97 ? 21.776 13.065 -7.297 1.00 91.00 97 ASP A N 1
ATOM 720 C CA . ASP A 1 97 ? 22.460 14.301 -7.639 1.00 91.00 97 ASP A CA 1
ATOM 721 C C . ASP A 1 97 ? 21.459 15.391 -8.023 1.00 91.00 97 ASP A C 1
ATOM 723 O O . ASP A 1 97 ? 20.556 15.205 -8.841 1.00 91.00 97 ASP A O 1
ATOM 727 N N . ARG A 1 98 ? 21.657 16.582 -7.455 1.00 89.19 98 ARG A N 1
ATOM 728 C CA . ARG A 1 98 ? 20.854 17.766 -7.755 1.00 89.19 98 ARG A CA 1
ATOM 729 C C . ARG A 1 98 ? 21.773 18.927 -8.128 1.00 89.19 98 ARG A C 1
ATOM 731 O O . ARG A 1 98 ? 22.679 19.237 -7.352 1.00 89.19 98 ARG A O 1
ATOM 738 N N . PRO A 1 99 ? 21.519 19.645 -9.240 1.00 90.56 99 PRO A N 1
ATOM 739 C CA . PRO A 1 99 ? 22.283 20.843 -9.568 1.00 90.56 99 PRO A CA 1
ATOM 740 C C . PRO A 1 99 ? 22.241 21.852 -8.415 1.00 90.56 99 PRO A C 1
ATOM 742 O O . PRO A 1 99 ? 21.170 22.120 -7.859 1.00 90.56 99 PRO A O 1
ATOM 745 N N . SER A 1 100 ? 23.379 22.462 -8.077 1.00 91.44 100 SER A N 1
ATOM 746 C CA . SER A 1 100 ? 23.462 23.458 -6.995 1.00 91.44 100 SER A CA 1
ATOM 747 C C . SER A 1 100 ? 22.463 24.610 -7.195 1.00 91.44 100 SER A C 1
ATOM 749 O O . SER A 1 100 ? 21.820 25.041 -6.238 1.00 91.44 100 SER A O 1
ATOM 751 N N . GLY A 1 101 ? 22.235 25.013 -8.450 1.00 92.62 101 GLY A N 1
ATOM 752 C CA . GLY A 1 101 ? 21.255 26.018 -8.869 1.00 92.62 101 GLY A CA 1
ATOM 753 C C . GLY A 1 101 ? 19.862 25.499 -9.250 1.00 92.62 101 GLY A C 1
ATOM 754 O O . GLY A 1 101 ? 19.135 26.236 -9.906 1.00 92.62 101 GLY A O 1
ATOM 755 N N . ALA A 1 102 ? 19.449 24.274 -8.885 1.00 90.50 102 ALA A N 1
ATOM 756 C CA . ALA A 1 102 ? 18.204 23.693 -9.426 1.00 90.50 102 ALA A CA 1
ATOM 757 C C . ALA A 1 102 ? 16.943 24.547 -9.187 1.00 90.50 102 ALA A C 1
ATOM 759 O O . ALA A 1 102 ? 16.046 24.550 -10.023 1.00 90.50 102 ALA A O 1
ATOM 760 N N . LEU A 1 103 ? 16.884 25.326 -8.100 1.00 89.62 103 LEU A N 1
ATOM 761 C CA . LEU A 1 103 ? 15.753 26.226 -7.840 1.00 89.62 103 LEU A CA 1
ATOM 762 C C . LEU A 1 103 ? 15.590 27.325 -8.902 1.00 89.62 103 LEU A C 1
ATOM 764 O O . LEU A 1 103 ? 14.524 27.918 -8.983 1.00 89.62 103 LEU A O 1
ATOM 768 N N . THR A 1 104 ? 16.600 27.597 -9.728 1.00 93.00 104 THR A N 1
ATOM 769 C CA . THR A 1 104 ? 16.514 28.541 -10.852 1.00 93.00 104 THR A CA 1
ATOM 770 C C . THR A 1 104 ? 16.690 27.851 -12.201 1.00 93.00 104 THR A C 1
ATOM 772 O O . THR A 1 104 ? 15.993 28.195 -13.150 1.00 93.00 104 THR A O 1
ATOM 775 N N . SER A 1 105 ? 17.576 26.855 -12.301 1.00 90.56 105 SER A N 1
ATOM 776 C CA . SER A 1 105 ? 17.898 26.190 -13.569 1.00 90.56 105 SER A CA 1
ATOM 777 C C . SER A 1 105 ? 16.909 25.096 -13.976 1.00 90.56 105 SER A C 1
ATOM 779 O O . SER A 1 105 ? 16.935 24.670 -15.124 1.00 90.56 105 SER A O 1
ATOM 781 N N . CYS A 1 106 ? 16.061 24.625 -13.056 1.00 92.75 106 CYS A N 1
ATOM 782 C CA . CYS A 1 106 ? 15.134 23.513 -13.286 1.00 92.75 106 CYS A CA 1
ATOM 783 C C . CYS A 1 106 ? 13.652 23.936 -13.305 1.00 92.75 106 CYS A C 1
ATOM 785 O O . CYS A 1 106 ? 12.768 23.166 -12.941 1.00 92.75 106 CYS A O 1
ATOM 787 N N . GLN A 1 107 ? 13.366 25.168 -13.738 1.00 89.88 107 GLN A N 1
ATOM 788 C CA . GLN A 1 107 ? 12.001 25.716 -13.818 1.00 89.88 107 GLN A CA 1
ATOM 789 C C . GLN A 1 107 ? 11.152 25.111 -14.954 1.00 89.88 107 GLN A C 1
ATOM 791 O O . GLN A 1 107 ? 9.937 25.284 -14.985 1.00 89.88 107 GLN A O 1
ATOM 796 N N . SER A 1 108 ? 11.767 24.410 -15.909 1.00 88.81 108 SER A N 1
ATOM 797 C CA . SER A 1 108 ? 11.077 23.751 -17.028 1.00 88.81 108 SER A CA 1
ATOM 798 C C . SER A 1 108 ? 11.700 22.384 -17.296 1.00 88.81 108 SER A C 1
ATOM 800 O O . SER A 1 108 ? 12.257 22.129 -18.359 1.00 88.81 108 SER A O 1
ATOM 802 N N . GLY A 1 109 ? 11.636 21.524 -16.279 1.00 87.06 109 GLY A N 1
ATOM 803 C CA . GLY A 1 109 ? 12.265 20.207 -16.286 1.00 87.06 109 GLY A CA 1
ATOM 804 C C . GLY A 1 109 ? 13.695 20.235 -15.753 1.00 87.06 109 GLY A C 1
ATOM 805 O O . GLY A 1 109 ? 14.361 21.271 -15.709 1.00 87.06 109 GLY A O 1
ATOM 806 N N . CYS A 1 110 ? 14.159 19.076 -15.298 1.00 92.06 110 CYS A N 1
ATOM 807 C CA . CYS A 1 110 ? 15.472 18.925 -14.685 1.00 92.06 110 CYS A CA 1
ATOM 808 C C . CYS A 1 110 ? 16.011 17.533 -15.031 1.00 92.06 110 CYS A C 1
ATOM 810 O O . CYS A 1 110 ? 15.576 16.568 -14.411 1.00 92.06 110 CYS A O 1
ATOM 812 N N . PRO A 1 111 ? 16.939 17.385 -15.994 1.00 92.62 111 PRO A N 1
ATOM 813 C CA . PRO A 1 111 ? 17.341 16.066 -16.491 1.00 92.62 111 PRO A CA 1
ATOM 814 C C . PRO A 1 111 ? 17.787 15.092 -15.395 1.00 92.62 111 PRO A C 1
ATOM 816 O O . PRO A 1 111 ? 17.402 13.930 -15.422 1.00 92.62 111 PRO A O 1
ATOM 819 N N . LEU A 1 112 ? 18.526 15.581 -14.390 1.00 92.44 112 LEU A N 1
ATOM 820 C CA . LEU A 1 112 ? 18.953 14.759 -13.254 1.00 92.44 112 LEU A CA 1
ATOM 821 C C . LEU A 1 112 ? 17.784 14.296 -12.379 1.00 92.44 112 LEU A C 1
ATOM 823 O O . LEU A 1 112 ? 17.820 13.178 -11.895 1.00 92.44 112 LEU A O 1
ATOM 827 N N . PHE A 1 113 ? 16.743 15.114 -12.205 1.00 90.88 113 PHE A N 1
ATOM 828 C CA . PHE A 1 113 ? 15.523 14.705 -11.503 1.00 90.88 113 PHE A CA 1
ATOM 829 C C . PHE A 1 113 ? 14.721 13.700 -12.330 1.00 90.88 113 PHE A C 1
ATOM 831 O O . PHE A 1 113 ? 14.298 12.677 -11.806 1.00 90.88 113 PHE A O 1
ATOM 838 N N . GLU A 1 114 ? 14.529 13.968 -13.624 1.00 91.31 114 GLU A N 1
ATOM 839 C CA . GLU A 1 114 ? 13.760 13.083 -14.506 1.00 91.31 114 GLU A CA 1
ATOM 840 C C . GLU A 1 114 ? 14.402 11.692 -14.603 1.00 91.31 114 GLU A C 1
ATOM 842 O O . GLU A 1 114 ? 13.692 10.690 -14.594 1.00 91.31 114 GLU A O 1
ATOM 847 N N . ALA A 1 115 ? 15.738 11.617 -14.586 1.00 91.81 115 ALA A N 1
ATOM 848 C CA . ALA A 1 115 ? 16.485 10.361 -14.562 1.00 91.81 115 ALA A CA 1
ATOM 849 C C . ALA A 1 115 ? 16.231 9.504 -13.306 1.00 91.81 115 ALA A C 1
ATOM 851 O O . ALA A 1 115 ? 16.502 8.309 -13.329 1.00 91.81 115 ALA A O 1
ATOM 852 N N . THR A 1 116 ? 15.703 10.080 -12.220 1.00 92.75 116 THR A N 1
ATOM 853 C CA . THR A 1 116 ? 15.402 9.321 -10.992 1.00 92.75 116 THR A CA 1
ATOM 854 C C . THR A 1 116 ? 14.077 8.566 -11.059 1.00 92.75 116 THR A C 1
ATOM 856 O O . THR A 1 116 ? 13.892 7.618 -10.304 1.00 92.75 116 THR A O 1
ATOM 859 N N . ARG A 1 117 ? 13.151 8.958 -11.948 1.00 91.50 117 ARG A N 1
ATOM 860 C CA . ARG A 1 117 ? 11.770 8.444 -11.966 1.00 91.50 117 ARG A CA 1
ATOM 861 C C . ARG A 1 117 ? 11.641 6.921 -12.056 1.00 91.50 117 ARG A C 1
ATOM 863 O O . ARG A 1 117 ? 10.816 6.395 -11.316 1.00 91.50 117 ARG A O 1
ATOM 870 N N . PRO A 1 118 ? 12.428 6.200 -12.881 1.00 92.44 118 PRO A N 1
ATOM 871 C CA . PRO A 1 118 ? 12.332 4.739 -12.957 1.00 92.44 118 PRO A CA 1
ATOM 872 C C . PRO A 1 118 ? 12.738 4.019 -11.661 1.00 92.44 118 PRO A C 1
ATOM 874 O O . PRO A 1 118 ? 12.537 2.814 -11.547 1.00 92.44 118 PRO A O 1
ATOM 877 N N . HIS A 1 119 ? 13.323 4.750 -10.708 1.00 92.69 119 HIS A N 1
ATOM 878 C CA . HIS A 1 119 ? 13.835 4.255 -9.432 1.00 92.69 119 HIS A CA 1
ATOM 879 C C . HIS A 1 119 ? 13.075 4.819 -8.228 1.00 92.69 119 HIS A C 1
ATOM 881 O O . HIS A 1 119 ? 13.562 4.738 -7.104 1.00 92.69 119 HIS A O 1
ATOM 887 N N . TRP A 1 120 ? 11.932 5.464 -8.452 1.00 93.62 120 TRP A N 1
ATOM 888 C CA . TRP A 1 120 ? 11.070 5.881 -7.355 1.00 93.62 120 TRP A CA 1
ATOM 889 C C . TRP A 1 120 ? 10.400 4.668 -6.722 1.00 93.62 120 TRP A C 1
ATOM 891 O O . TRP A 1 120 ? 10.286 3.606 -7.338 1.00 93.62 120 TRP A O 1
ATOM 901 N N . ASP A 1 121 ? 9.931 4.856 -5.497 1.00 95.12 121 ASP A N 1
ATOM 902 C CA . ASP A 1 121 ? 9.175 3.844 -4.783 1.00 95.12 121 ASP A CA 1
ATOM 903 C C . ASP A 1 121 ? 7.688 4.190 -4.779 1.00 95.12 121 ASP A C 1
ATOM 905 O O . ASP A 1 121 ? 7.255 5.327 -5.013 1.00 95.12 121 ASP A O 1
ATOM 909 N N . GLN A 1 122 ? 6.888 3.161 -4.534 1.00 94.94 122 GLN A N 1
ATOM 910 C CA . GLN A 1 122 ? 5.440 3.228 -4.510 1.00 94.94 122 GLN A CA 1
ATOM 911 C C . GLN A 1 122 ? 4.944 2.809 -3.126 1.00 94.94 122 GLN A C 1
ATOM 913 O O . GLN A 1 122 ? 5.360 1.793 -2.577 1.00 94.94 122 GLN A O 1
ATOM 918 N N . MET A 1 123 ? 4.029 3.595 -2.561 1.00 95.75 123 MET A N 1
ATOM 919 C CA . MET A 1 123 ? 3.346 3.266 -1.314 1.00 95.75 123 MET A CA 1
ATOM 920 C C . MET A 1 123 ? 2.625 1.910 -1.446 1.00 95.75 123 MET A C 1
ATOM 922 O O . MET A 1 123 ? 1.849 1.733 -2.393 1.00 95.75 123 MET A O 1
ATOM 926 N N . PRO A 1 124 ? 2.811 0.976 -0.496 1.00 96.25 124 PRO A N 1
ATOM 927 C CA . PRO A 1 124 ? 2.142 -0.317 -0.518 1.00 96.25 124 PRO A CA 1
ATOM 928 C C . PRO A 1 124 ? 0.639 -0.186 -0.232 1.00 96.25 124 PRO A C 1
ATOM 930 O O . PRO A 1 124 ? 0.139 0.857 0.200 1.00 96.25 124 PRO A O 1
ATOM 933 N N . SER A 1 125 ? -0.094 -1.281 -0.437 1.00 96.88 125 SER A N 1
ATOM 934 C CA . SER A 1 125 ? -1.521 -1.379 -0.089 1.00 96.88 125 SER A CA 1
ATOM 935 C C . SER A 1 125 ? -1.776 -2.361 1.059 1.00 96.88 125 SER A C 1
ATOM 937 O O . SER A 1 125 ? -0.963 -3.244 1.315 1.00 96.88 125 SER A O 1
ATOM 939 N N . ALA A 1 126 ? -2.900 -2.254 1.765 1.00 97.75 126 ALA A N 1
ATOM 940 C CA . ALA A 1 126 ? -3.259 -3.213 2.813 1.00 97.75 126 ALA A CA 1
ATOM 941 C C . ALA A 1 126 ? -3.524 -4.615 2.247 1.00 97.75 126 ALA A C 1
ATOM 943 O O . ALA A 1 126 ? -3.146 -5.612 2.862 1.00 97.75 126 ALA A O 1
ATOM 944 N N . VAL A 1 127 ? -4.128 -4.689 1.062 1.00 98.25 127 VAL A N 1
ATOM 945 C CA . VAL A 1 127 ? -4.353 -5.929 0.313 1.00 98.25 127 VAL A CA 1
ATOM 946 C C . VAL A 1 127 ? -3.694 -5.780 -1.058 1.00 98.25 127 VAL A C 1
ATOM 948 O O . VAL A 1 127 ? -3.912 -4.774 -1.728 1.00 98.25 127 VAL A O 1
ATOM 951 N N . GLN A 1 128 ? -2.862 -6.739 -1.459 1.00 97.38 128 GLN A N 1
ATOM 952 C CA . GLN A 1 128 ? -1.954 -6.623 -2.606 1.00 97.38 128 GLN A CA 1
ATOM 953 C C . GLN A 1 128 ? -2.001 -7.880 -3.485 1.00 97.38 128 GLN A C 1
ATOM 955 O O . GLN A 1 128 ? -2.013 -8.995 -2.955 1.00 97.38 128 GLN A O 1
ATOM 960 N N . PHE A 1 129 ? -2.002 -7.691 -4.808 1.00 95.94 129 PHE A N 1
ATOM 961 C CA . PHE A 1 129 ? -1.954 -8.767 -5.805 1.00 95.94 129 PHE A CA 1
ATOM 962 C C . PHE A 1 129 ? -0.924 -8.469 -6.883 1.00 95.94 129 PHE A C 1
ATOM 964 O O . PHE A 1 129 ? -0.922 -7.377 -7.445 1.00 95.94 129 PHE A O 1
ATOM 971 N N . SER A 1 130 ? -0.119 -9.458 -7.237 1.00 98.00 130 SER A N 1
ATOM 972 C CA . SER A 1 130 ? 0.788 -9.446 -8.386 1.00 98.00 130 SER A CA 1
ATOM 973 C C . SER A 1 130 ? 0.995 -10.870 -8.888 1.00 98.00 130 SER A C 1
ATOM 975 O O . SER A 1 130 ? 0.744 -11.833 -8.159 1.00 98.00 130 SER A O 1
ATOM 977 N N . ALA A 1 131 ? 1.432 -11.016 -10.142 1.00 98.31 131 ALA A N 1
ATOM 978 C CA . ALA A 1 131 ? 1.538 -12.308 -10.814 1.00 98.31 131 ALA A CA 1
ATOM 979 C C . ALA A 1 131 ? 0.296 -13.168 -10.510 1.00 98.31 131 ALA A C 1
ATOM 981 O O . ALA A 1 131 ? 0.391 -14.254 -9.928 1.00 98.31 131 ALA A O 1
ATOM 982 N N . ALA A 1 132 ? -0.877 -12.605 -10.791 1.00 98.31 132 ALA A N 1
ATOM 983 C CA . ALA A 1 132 ? -2.164 -13.114 -10.339 1.00 98.31 132 ALA A CA 1
ATOM 984 C C . ALA A 1 132 ? -3.209 -12.981 -11.443 1.00 98.31 132 ALA A C 1
ATOM 986 O O . ALA A 1 132 ? -3.169 -12.032 -12.220 1.00 98.31 132 ALA A O 1
ATOM 987 N N . ASP A 1 133 ? -4.140 -13.926 -11.498 1.00 97.75 133 ASP A N 1
ATOM 988 C CA . ASP A 1 133 ? -5.126 -14.034 -12.570 1.00 97.75 133 ASP A CA 1
ATOM 989 C C . ASP A 1 133 ? -6.500 -14.474 -12.031 1.00 97.75 133 ASP A C 1
ATOM 991 O O . ASP A 1 133 ? -6.583 -15.294 -11.122 1.00 97.75 133 ASP A O 1
ATOM 995 N N . HIS A 1 134 ? -7.603 -13.940 -12.555 1.00 97.88 134 HIS A N 1
ATOM 996 C CA . HIS A 1 134 ? -8.962 -14.256 -12.077 1.00 97.88 134 HIS A CA 1
ATOM 997 C C . HIS A 1 134 ? -9.150 -14.023 -10.562 1.00 97.88 134 HIS A C 1
ATOM 999 O O . HIS A 1 134 ? -9.500 -14.937 -9.804 1.00 97.88 134 HIS A O 1
ATOM 1005 N N . ILE A 1 135 ? -8.937 -12.784 -10.109 1.00 97.94 135 ILE A N 1
ATOM 1006 C CA . ILE A 1 135 ? -9.168 -12.376 -8.712 1.00 97.94 135 ILE A CA 1
ATOM 1007 C C . ILE A 1 135 ? -10.390 -11.458 -8.626 1.00 97.94 135 ILE A C 1
ATOM 1009 O O . ILE A 1 135 ? -10.537 -10.525 -9.418 1.00 97.94 135 ILE A O 1
ATOM 1013 N N . ALA A 1 136 ? -11.268 -11.694 -7.651 1.00 96.94 136 ALA A N 1
ATOM 1014 C CA . ALA A 1 136 ? -12.510 -10.938 -7.501 1.00 96.94 136 ALA A CA 1
ATOM 1015 C C . ALA A 1 136 ? -12.687 -10.332 -6.103 1.00 96.94 136 ALA A C 1
ATOM 1017 O O . ALA A 1 136 ? -12.563 -11.015 -5.089 1.00 96.94 136 ALA A O 1
ATOM 1018 N N . PHE A 1 137 ? -13.077 -9.059 -6.064 1.00 97.25 137 PHE A N 1
ATOM 1019 C CA . PHE A 1 137 ? -13.444 -8.302 -4.869 1.00 97.25 137 PHE A CA 1
ATOM 1020 C C . PHE A 1 137 ? -14.878 -7.809 -4.985 1.00 97.25 137 PHE A C 1
ATOM 1022 O O . PHE A 1 137 ? -15.150 -6.900 -5.771 1.00 97.25 137 PHE A O 1
ATOM 1029 N N . THR A 1 138 ? -15.787 -8.361 -4.183 1.00 96.81 138 THR A N 1
ATOM 1030 C CA . THR A 1 138 ? -17.205 -7.985 -4.216 1.00 96.81 138 THR A CA 1
ATOM 1031 C C . THR A 1 138 ? -17.715 -7.528 -2.856 1.00 96.81 138 THR A C 1
ATOM 1033 O O . THR A 1 138 ? -17.688 -8.282 -1.888 1.00 96.81 138 THR A O 1
ATOM 1036 N N . GLY A 1 139 ? -18.238 -6.303 -2.775 1.00 96.12 139 GLY A N 1
ATOM 1037 C CA . GLY A 1 139 ? -18.951 -5.846 -1.577 1.00 96.12 139 GLY A CA 1
ATOM 1038 C C . GLY A 1 139 ? -18.099 -5.784 -0.304 1.00 96.12 139 GLY A C 1
ATOM 1039 O O . GLY A 1 139 ? -18.643 -5.920 0.789 1.00 96.12 139 GLY A O 1
ATOM 1040 N N . ASN A 1 140 ? -16.778 -5.636 -0.423 1.00 98.00 140 ASN A N 1
ATOM 1041 C CA . ASN A 1 140 ? -15.875 -5.540 0.724 1.00 98.00 140 ASN A CA 1
ATOM 1042 C C . ASN A 1 140 ? -15.777 -4.101 1.243 1.00 98.00 140 ASN A C 1
ATOM 1044 O O . ASN A 1 140 ? -16.094 -3.138 0.539 1.00 98.00 140 ASN A O 1
ATOM 1048 N N . ARG A 1 141 ? -15.275 -3.952 2.467 1.00 97.56 141 ARG A N 1
ATOM 1049 C CA . ARG A 1 141 ? -14.965 -2.673 3.102 1.00 97.56 141 ARG A CA 1
ATOM 1050 C C . ARG A 1 141 ? -13.472 -2.589 3.404 1.00 97.56 141 ARG A C 1
ATOM 1052 O O . ARG A 1 141 ? -12.937 -3.449 4.088 1.00 97.56 141 ARG A O 1
ATOM 1059 N N . PHE A 1 142 ? -12.833 -1.528 2.945 1.00 97.56 142 PHE A N 1
ATOM 1060 C CA . PHE A 1 142 ? -11.476 -1.133 3.298 1.00 97.56 142 PHE A CA 1
ATOM 1061 C C . PHE A 1 142 ? -11.598 0.119 4.154 1.00 97.56 142 PHE A C 1
ATOM 1063 O O . PHE A 1 142 ? -12.284 1.070 3.759 1.00 97.56 142 PHE A O 1
ATOM 1070 N N . THR A 1 143 ? -11.075 0.062 5.375 1.00 95.62 143 THR A N 1
ATOM 1071 C CA . THR A 1 143 ? -11.227 1.168 6.311 1.00 95.62 143 THR A CA 1
ATOM 1072 C C . THR A 1 143 ? -10.085 1.253 7.294 1.00 95.62 143 THR A C 1
ATOM 1074 O O . THR A 1 143 ? -9.561 0.225 7.702 1.00 95.62 143 THR A O 1
ATOM 1077 N N . GLU A 1 144 ? -9.749 2.461 7.744 1.00 93.31 144 GLU A N 1
ATOM 1078 C CA . GLU A 1 144 ? -8.788 2.656 8.841 1.00 93.31 144 GLU A CA 1
ATOM 1079 C C . GLU A 1 144 ? -7.379 2.126 8.508 1.00 93.31 144 GLU A C 1
ATOM 1081 O O . GLU A 1 144 ? -6.706 1.507 9.337 1.00 93.31 144 GLU A O 1
ATOM 1086 N N . LEU A 1 145 ? -6.938 2.365 7.271 1.00 95.31 145 LEU A N 1
ATOM 1087 C CA . LEU A 1 145 ? -5.661 1.895 6.736 1.00 95.31 145 LEU A CA 1
ATOM 1088 C C . LEU A 1 145 ? -4.644 3.041 6.669 1.00 95.31 145 LEU A C 1
ATOM 1090 O O . LEU A 1 145 ? -4.958 4.139 6.214 1.00 95.31 145 LEU A O 1
ATOM 1094 N N . GLY A 1 146 ? -3.402 2.796 7.085 1.00 93.94 146 GLY A N 1
ATOM 1095 C CA . GLY A 1 146 ? -2.320 3.790 7.059 1.00 93.94 146 GLY A CA 1
ATOM 1096 C C . GLY A 1 146 ? -1.623 3.975 5.706 1.00 93.94 146 GLY A C 1
ATOM 1097 O O . GLY A 1 146 ? -0.645 4.714 5.629 1.00 93.94 146 GLY A O 1
ATOM 1098 N N . GLN A 1 147 ? -2.118 3.331 4.652 1.00 93.38 147 GLN A N 1
ATOM 1099 C CA . GLN A 1 147 ? -1.579 3.349 3.294 1.00 93.38 147 GLN A CA 1
ATOM 1100 C C . GLN A 1 147 ? -2.720 3.186 2.274 1.00 93.38 147 GLN A C 1
ATOM 1102 O O . GLN A 1 147 ? -3.869 3.506 2.590 1.00 93.38 147 GLN A O 1
ATOM 1107 N N . SER A 1 148 ? -2.439 2.731 1.048 1.00 95.00 148 SER A N 1
ATOM 1108 C CA . SER A 1 148 ? -3.493 2.420 0.072 1.00 95.00 148 SER A CA 1
ATOM 1109 C C . SER A 1 148 ? -4.339 1.200 0.479 1.00 95.00 148 SER A C 1
ATOM 1111 O O . SER A 1 148 ? -3.882 0.327 1.214 1.00 95.00 148 SER A O 1
ATOM 1113 N N . GLY A 1 149 ? -5.576 1.113 -0.011 1.00 96.38 149 GLY A N 1
ATOM 1114 C CA . GLY A 1 149 ? -6.500 0.018 0.302 1.00 96.38 149 GLY A CA 1
ATOM 1115 C C . GLY A 1 149 ? -6.182 -1.276 -0.447 1.00 96.38 149 GLY A C 1
ATOM 1116 O O . GLY A 1 149 ? -5.725 -2.258 0.145 1.00 96.38 149 GLY A O 1
ATOM 1117 N N . LEU A 1 150 ? -6.429 -1.266 -1.757 1.00 97.06 150 LEU A N 1
ATOM 1118 C CA . LEU A 1 150 ? -6.254 -2.399 -2.665 1.00 97.06 150 LEU A CA 1
ATOM 1119 C C . LEU A 1 150 ? -5.213 -2.081 -3.745 1.00 97.06 150 LEU A C 1
ATOM 1121 O O . LEU A 1 150 ? -5.407 -1.182 -4.563 1.00 97.06 150 LEU A O 1
ATOM 1125 N N . GLY A 1 151 ? -4.146 -2.869 -3.771 1.00 96.94 151 GLY A N 1
ATOM 1126 C CA . GLY A 1 151 ? -3.060 -2.792 -4.736 1.00 96.94 151 GLY A CA 1
ATOM 1127 C C . GLY A 1 151 ? -3.142 -3.910 -5.768 1.00 96.94 151 GLY A C 1
ATOM 1128 O O . GLY A 1 151 ? -3.190 -5.084 -5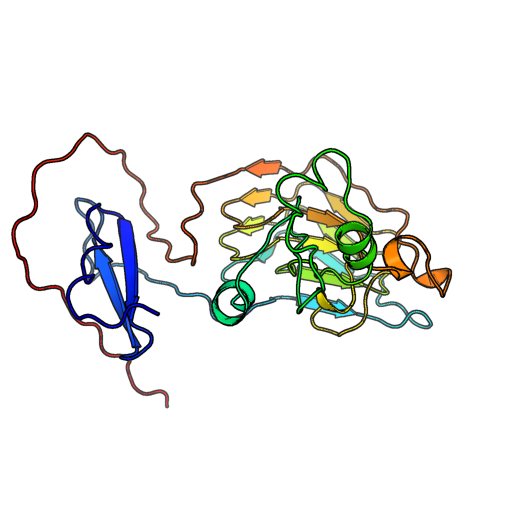.399 1.00 96.94 151 GLY A O 1
ATOM 1129 N N . ILE A 1 152 ? -3.171 -3.561 -7.055 1.00 97.62 152 ILE A N 1
ATOM 1130 C CA . ILE A 1 152 ? -3.301 -4.515 -8.164 1.00 97.62 152 ILE A CA 1
ATOM 1131 C C . ILE A 1 152 ? -2.136 -4.329 -9.132 1.00 97.62 152 ILE A C 1
ATOM 1133 O O . ILE A 1 152 ? -2.037 -3.310 -9.816 1.00 97.62 152 ILE A O 1
ATOM 1137 N N . GLY A 1 153 ? -1.266 -5.330 -9.203 1.00 97.50 153 GLY A N 1
ATOM 1138 C CA . GLY A 1 153 ? -0.090 -5.336 -10.060 1.00 97.50 153 GLY A CA 1
ATOM 1139 C C . GLY A 1 153 ? 0.844 -4.165 -9.774 1.00 97.50 153 GLY A C 1
ATOM 1140 O O . GLY A 1 153 ? 1.278 -3.503 -10.712 1.00 97.50 153 GLY A O 1
ATOM 1141 N N . ASN A 1 154 ? 1.088 -3.858 -8.498 1.00 97.06 154 ASN A N 1
ATOM 1142 C CA . ASN A 1 154 ? 2.032 -2.817 -8.082 1.00 97.06 154 ASN A CA 1
ATOM 1143 C C . ASN A 1 154 ? 3.488 -3.273 -8.246 1.00 97.06 154 ASN A C 1
ATOM 1145 O O . ASN A 1 154 ? 3.738 -4.458 -8.474 1.00 97.06 154 ASN A O 1
ATOM 1149 N N . ASP A 1 155 ? 4.440 -2.346 -8.140 1.00 97.38 155 ASP A N 1
ATOM 1150 C CA . ASP A 1 155 ? 5.867 -2.679 -8.214 1.00 97.38 155 ASP A CA 1
ATOM 1151 C C . ASP A 1 155 ? 6.279 -3.671 -7.120 1.00 97.38 155 ASP A C 1
ATOM 1153 O O . ASP A 1 155 ? 5.677 -3.735 -6.046 1.00 97.38 155 ASP A O 1
ATOM 1157 N N . ALA A 1 156 ? 7.356 -4.419 -7.367 1.00 96.69 156 ALA A N 1
ATOM 1158 C CA . ALA A 1 156 ? 7.888 -5.397 -6.419 1.00 96.69 156 ALA A CA 1
ATOM 1159 C C . ALA A 1 156 ? 8.210 -4.776 -5.047 1.00 96.69 156 ALA A C 1
ATOM 1161 O O . ALA A 1 156 ? 7.953 -5.398 -4.019 1.00 96.69 156 ALA A O 1
ATOM 1162 N N . GLY A 1 157 ? 8.713 -3.534 -5.025 1.00 94.69 157 GLY A N 1
ATOM 1163 C CA . GLY A 1 157 ? 8.988 -2.787 -3.791 1.00 94.69 157 GLY A CA 1
ATOM 1164 C C . GLY A 1 157 ? 7.735 -2.381 -3.005 1.00 94.69 157 GLY A C 1
ATOM 1165 O O . GLY A 1 157 ? 7.814 -2.165 -1.800 1.00 94.69 157 GLY A O 1
ATOM 1166 N N . ALA A 1 158 ? 6.571 -2.338 -3.657 1.00 95.88 158 ALA A N 1
ATOM 1167 C CA . ALA A 1 158 ? 5.279 -2.034 -3.043 1.00 95.88 158 ALA A CA 1
ATOM 1168 C C . ALA A 1 158 ? 4.454 -3.292 -2.723 1.00 95.88 158 ALA A C 1
ATOM 1170 O O . ALA A 1 158 ? 3.297 -3.183 -2.301 1.00 95.88 158 ALA A O 1
ATOM 1171 N N . HIS A 1 159 ? 5.029 -4.484 -2.922 1.00 96.44 159 HIS A N 1
ATOM 1172 C CA . HIS A 1 159 ? 4.372 -5.760 -2.681 1.00 96.44 159 HIS A CA 1
ATOM 1173 C C . HIS A 1 159 ? 5.137 -6.607 -1.656 1.00 96.44 159 HIS A C 1
ATOM 1175 O O . HIS A 1 159 ? 6.311 -6.920 -1.817 1.00 96.44 159 HIS A O 1
ATOM 1181 N N . THR A 1 160 ? 4.449 -7.089 -0.623 1.00 95.50 160 THR A N 1
ATOM 1182 C CA . THR A 1 160 ? 5.037 -7.844 0.499 1.00 95.50 160 THR A CA 1
ATOM 1183 C C . THR A 1 160 ? 5.680 -9.182 0.122 1.00 95.50 160 THR A C 1
ATOM 1185 O O . THR A 1 160 ? 6.433 -9.739 0.916 1.00 95.50 160 THR A O 1
ATOM 1188 N N . THR A 1 161 ? 5.414 -9.709 -1.074 1.00 95.94 161 THR A N 1
ATOM 1189 C CA . THR A 1 161 ? 6.018 -10.948 -1.586 1.00 95.94 161 THR A CA 1
ATOM 1190 C C . THR A 1 161 ? 7.305 -10.677 -2.365 1.00 95.94 161 THR A C 1
ATOM 1192 O O . THR A 1 161 ? 8.016 -11.622 -2.699 1.00 95.94 161 THR A O 1
ATOM 1195 N N . GLY A 1 162 ? 7.593 -9.411 -2.694 1.00 95.94 162 GLY A N 1
ATOM 1196 C CA . GLY A 1 162 ? 8.676 -9.014 -3.592 1.00 95.94 162 GLY A CA 1
ATOM 1197 C C . GLY A 1 162 ? 8.424 -9.339 -5.068 1.00 95.94 162 GLY A C 1
ATOM 1198 O O . GLY A 1 162 ? 9.288 -9.079 -5.900 1.00 95.94 162 GLY A O 1
ATOM 1199 N N . VAL A 1 163 ? 7.263 -9.902 -5.418 1.00 95.88 163 VAL A N 1
ATOM 1200 C CA . VAL A 1 163 ? 6.833 -10.079 -6.811 1.00 95.88 163 VAL A CA 1
ATOM 1201 C C . VAL A 1 163 ? 5.927 -8.906 -7.161 1.00 95.88 163 VAL A C 1
ATOM 1203 O O . VAL A 1 163 ? 4.987 -8.623 -6.422 1.00 95.88 163 VAL A O 1
ATOM 1206 N N . GLY A 1 164 ? 6.204 -8.212 -8.262 1.00 96.25 164 GLY A N 1
ATOM 1207 C CA . GLY A 1 164 ? 5.413 -7.072 -8.731 1.00 96.25 164 GLY A CA 1
ATOM 1208 C C . GLY A 1 164 ? 4.725 -7.347 -10.065 1.00 96.25 164 GLY A C 1
ATOM 1209 O O . GLY A 1 164 ? 5.052 -8.316 -10.741 1.00 96.25 164 GLY A O 1
ATOM 1210 N N . LEU A 1 165 ? 3.806 -6.463 -10.453 1.00 98.31 165 LEU A N 1
ATOM 1211 C CA . LEU A 1 165 ? 3.158 -6.424 -11.771 1.00 98.31 165 LEU A CA 1
ATOM 1212 C C . LEU A 1 165 ? 2.462 -7.752 -12.172 1.00 98.31 165 LEU A C 1
ATOM 1214 O O . LEU A 1 165 ? 2.208 -8.610 -11.328 1.00 98.31 165 LEU A O 1
ATOM 1218 N N . GLY A 1 166 ? 2.089 -7.919 -13.444 1.00 98.00 166 GLY A N 1
ATOM 1219 C CA . GLY A 1 166 ? 1.548 -9.173 -13.993 1.00 98.00 166 GLY A CA 1
ATOM 1220 C C . GLY A 1 166 ? 0.183 -9.602 -13.448 1.00 98.00 166 GLY A C 1
ATOM 1221 O O . GLY A 1 166 ? -0.036 -10.785 -13.186 1.00 98.00 166 GLY A O 1
ATOM 1222 N N . ALA A 1 167 ? -0.717 -8.647 -13.220 1.00 98.06 167 ALA A N 1
ATOM 1223 C CA . ALA A 1 167 ? -2.092 -8.906 -12.813 1.00 98.06 167 ALA A CA 1
ATOM 1224 C C . ALA A 1 167 ? -3.034 -8.971 -14.030 1.00 98.06 167 ALA A C 1
ATOM 1226 O O . ALA A 1 167 ? -3.119 -8.017 -14.803 1.00 98.06 167 ALA A O 1
ATOM 1227 N N . ASP A 1 168 ? -3.778 -10.064 -14.169 1.00 97.50 168 ASP A N 1
ATOM 1228 C CA . ASP A 1 168 ? -4.745 -10.295 -15.245 1.00 97.50 168 ASP A CA 1
ATOM 1229 C C . ASP A 1 168 ? -6.140 -10.588 -14.672 1.00 97.50 168 ASP A C 1
ATOM 1231 O O . ASP A 1 168 ? -6.288 -11.176 -13.604 1.00 97.50 168 ASP A O 1
ATOM 1235 N N . THR A 1 169 ? -7.189 -10.157 -15.366 1.00 96.81 169 THR A N 1
ATOM 1236 C CA . THR A 1 169 ? -8.586 -10.511 -15.0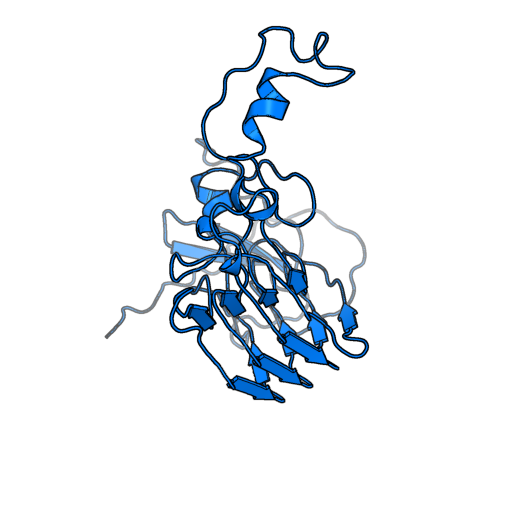71 1.00 96.81 169 THR A CA 1
ATOM 1237 C C . THR A 1 169 ? -8.944 -10.277 -13.597 1.00 96.81 169 THR A C 1
ATOM 1239 O O . THR A 1 169 ? -9.391 -11.161 -12.862 1.00 96.81 169 THR A O 1
ATOM 1242 N N . ILE A 1 170 ? -8.720 -9.043 -13.144 1.00 96.25 170 ILE A N 1
ATOM 1243 C CA . ILE A 1 170 ? -8.997 -8.615 -11.770 1.00 96.25 170 ILE A CA 1
ATOM 1244 C C . ILE A 1 170 ? -10.274 -7.784 -11.751 1.00 96.25 170 ILE A C 1
ATOM 1246 O O . ILE A 1 170 ? -10.414 -6.817 -12.502 1.00 96.25 170 ILE A O 1
ATOM 1250 N N . THR A 1 171 ? -11.207 -8.127 -10.864 1.00 96.25 171 THR A N 1
ATOM 1251 C CA . THR A 1 171 ? -12.474 -7.401 -10.730 1.00 96.25 171 THR A CA 1
ATOM 1252 C C . THR A 1 171 ? -12.674 -6.842 -9.328 1.00 96.25 171 THR A C 1
ATOM 1254 O O . THR A 1 171 ? -12.525 -7.554 -8.339 1.00 96.25 171 THR A O 1
ATOM 1257 N N . ALA A 1 172 ? -13.056 -5.567 -9.228 1.00 95.00 172 ALA A N 1
ATOM 1258 C CA . ALA A 1 172 ? -13.402 -4.914 -7.965 1.00 95.00 172 ALA A CA 1
ATOM 1259 C C . ALA A 1 172 ? -14.760 -4.206 -8.072 1.00 95.00 172 ALA A C 1
ATOM 1261 O O . ALA A 1 172 ? -14.869 -3.104 -8.603 1.00 95.00 172 ALA A O 1
ATOM 1262 N N . THR A 1 173 ? -15.809 -4.843 -7.552 1.00 94.88 173 THR A N 1
ATOM 1263 C CA . THR A 1 173 ? -17.200 -4.403 -7.704 1.00 94.88 173 THR A CA 1
ATOM 1264 C C . THR A 1 173 ? -17.872 -4.130 -6.360 1.00 94.88 173 THR A C 1
ATOM 1266 O O . THR A 1 173 ? -17.907 -4.982 -5.475 1.00 94.88 173 THR A O 1
ATOM 1269 N N . GLY A 1 174 ? -18.464 -2.941 -6.217 1.00 94.25 174 GLY A N 1
ATOM 1270 C CA . GLY A 1 174 ? -19.295 -2.599 -5.058 1.00 94.25 174 GLY A CA 1
ATOM 1271 C C . GLY A 1 174 ? -18.540 -2.537 -3.727 1.00 94.25 174 GLY A C 1
ATOM 1272 O O . GLY A 1 174 ? -19.160 -2.671 -2.677 1.00 94.25 174 GLY A O 1
ATOM 1273 N N . ASN A 1 175 ? -17.217 -2.355 -3.755 1.00 95.88 175 ASN A N 1
ATOM 1274 C CA . ASN A 1 175 ? -16.417 -2.206 -2.542 1.00 95.88 175 ASN A CA 1
ATOM 1275 C C . ASN A 1 175 ? -16.513 -0.766 -2.006 1.00 95.88 175 ASN A C 1
ATOM 1277 O O . ASN A 1 175 ? -16.807 0.180 -2.749 1.00 95.88 175 ASN A O 1
ATOM 1281 N N . VAL A 1 176 ? -16.253 -0.594 -0.713 1.00 96.12 176 VAL A N 1
ATOM 1282 C CA . VAL A 1 176 ? -16.252 0.704 -0.027 1.00 96.12 176 VAL A CA 1
ATOM 1283 C C . VAL A 1 176 ? -14.875 0.964 0.570 1.00 96.12 176 VAL A C 1
ATOM 1285 O O . VAL A 1 176 ? -14.392 0.142 1.337 1.00 96.12 176 VAL A O 1
ATOM 1288 N N . PHE A 1 177 ? -14.290 2.118 0.257 1.00 94.50 177 PHE A N 1
ATOM 1289 C CA . PHE A 1 177 ? -12.997 2.585 0.770 1.00 94.50 177 PHE A CA 1
ATOM 1290 C C . PHE A 1 177 ? -13.221 3.859 1.581 1.00 94.50 177 PHE A C 1
ATOM 1292 O O . PHE A 1 177 ? -13.845 4.801 1.080 1.00 94.50 177 PHE A O 1
ATOM 1299 N N . THR A 1 178 ? -12.792 3.897 2.840 1.00 93.56 178 THR A N 1
ATOM 1300 C CA . THR A 1 178 ? -13.065 5.028 3.738 1.00 93.56 178 THR A CA 1
ATOM 1301 C C . THR A 1 178 ? -12.040 5.127 4.848 1.00 93.56 178 THR A C 1
ATOM 1303 O O . THR A 1 178 ? -11.687 4.125 5.428 1.00 93.56 178 THR A O 1
ATOM 1306 N N . GLN A 1 179 ? -11.619 6.334 5.228 1.00 91.06 179 GLN A N 1
ATOM 1307 C CA . GLN A 1 179 ? -10.609 6.510 6.292 1.00 91.06 179 GLN A CA 1
ATOM 1308 C C . GLN A 1 179 ? -9.270 5.806 5.986 1.00 91.06 179 GLN A C 1
ATOM 1310 O O . GLN A 1 179 ? -8.566 5.380 6.899 1.00 91.06 179 GLN A O 1
ATOM 1315 N N . ASP A 1 180 ? -8.917 5.726 4.705 1.00 90.94 180 ASP A N 1
ATOM 1316 C CA . ASP A 1 180 ? -7.619 5.241 4.242 1.00 90.94 180 ASP A CA 1
ATOM 1317 C C . ASP A 1 180 ? -6.687 6.440 4.042 1.00 90.94 180 ASP A C 1
ATOM 1319 O O . ASP A 1 180 ? -7.092 7.456 3.469 1.00 90.94 180 ASP A O 1
ATOM 1323 N N . ALA A 1 181 ? -5.448 6.342 4.521 1.00 91.00 181 ALA A N 1
ATOM 1324 C CA . ALA A 1 181 ? -4.469 7.419 4.410 1.00 91.00 181 ALA A CA 1
ATOM 1325 C C . ALA A 1 181 ? -3.955 7.621 2.978 1.00 91.00 181 ALA A C 1
ATOM 1327 O O . ALA A 1 181 ? -3.532 8.724 2.627 1.00 91.00 181 ALA A O 1
ATOM 1328 N N . GLY A 1 182 ? -3.998 6.560 2.167 1.00 90.62 182 GLY A N 1
ATOM 1329 C CA . GLY A 1 182 ? -3.580 6.545 0.772 1.00 90.62 182 GLY A CA 1
ATOM 1330 C C . GLY A 1 182 ? -4.731 6.518 -0.236 1.00 90.62 182 GLY A C 1
ATOM 1331 O O . GLY A 1 182 ? -5.807 7.078 -0.025 1.00 90.62 182 GLY A O 1
ATOM 1332 N N . GLY A 1 183 ? -4.486 5.880 -1.385 1.00 89.75 183 GLY A N 1
ATOM 1333 C CA . GLY A 1 183 ? -5.506 5.670 -2.414 1.00 89.75 183 GLY A CA 1
ATOM 1334 C C . GLY A 1 183 ? -6.399 4.469 -2.094 1.00 89.75 183 GLY A C 1
ATOM 1335 O O . GLY A 1 183 ? -5.935 3.489 -1.527 1.00 89.75 183 GLY A O 1
ATOM 1336 N N . GLY A 1 184 ? -7.674 4.504 -2.490 1.00 92.69 184 GLY A N 1
ATOM 1337 C CA . GLY A 1 184 ? -8.572 3.355 -2.300 1.00 92.69 184 GLY A CA 1
ATOM 1338 C C . GLY A 1 184 ? -8.128 2.135 -3.116 1.00 92.69 184 GLY A C 1
ATOM 1339 O O . GLY A 1 184 ? -7.820 1.089 -2.556 1.00 92.69 184 GLY A O 1
ATOM 1340 N N . ILE A 1 185 ? -8.037 2.294 -4.440 1.00 94.06 185 ILE A N 1
ATOM 1341 C CA . ILE A 1 185 ? -7.514 1.275 -5.362 1.00 94.06 185 ILE A CA 1
ATOM 1342 C C . ILE A 1 185 ? -6.344 1.880 -6.136 1.00 94.06 185 ILE A C 1
ATOM 1344 O O . ILE A 1 185 ? -6.484 2.964 -6.707 1.00 94.06 185 ILE A O 1
ATOM 1348 N N . VAL A 1 186 ? -5.217 1.174 -6.182 1.00 94.00 186 VAL A N 1
ATOM 1349 C CA . VAL A 1 186 ? -4.038 1.536 -6.976 1.00 94.00 186 VAL A CA 1
ATOM 1350 C C . VAL A 1 186 ? -3.720 0.392 -7.926 1.00 94.00 186 VAL A C 1
ATOM 1352 O O . VAL A 1 186 ? -3.555 -0.750 -7.504 1.00 94.00 186 VAL A O 1
ATOM 1355 N N . VAL A 1 187 ? -3.629 0.706 -9.216 1.00 95.38 187 VAL A N 1
ATOM 1356 C CA . VAL A 1 187 ? -3.366 -0.268 -10.276 1.00 95.38 187 VAL A CA 1
ATOM 1357 C C . VAL A 1 187 ? -2.069 0.095 -10.978 1.00 95.38 187 VAL A C 1
ATOM 1359 O O . VAL A 1 187 ? -1.907 1.241 -11.394 1.00 95.38 187 VAL A O 1
ATOM 1362 N N . GLY A 1 188 ? -1.185 -0.882 -11.155 1.00 94.75 188 GLY A N 1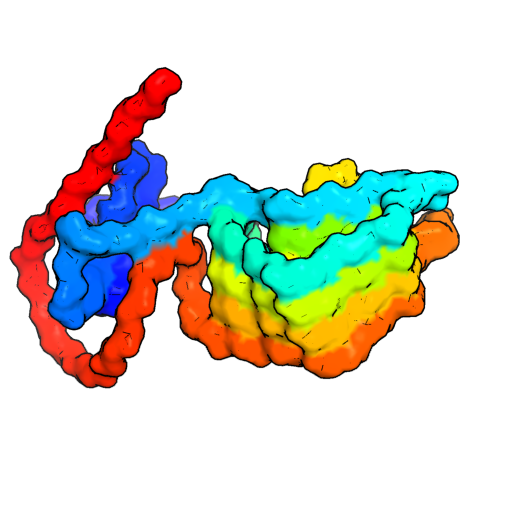
ATOM 1363 C CA . GLY A 1 188 ? 0.092 -0.675 -11.825 1.00 94.75 188 GLY A CA 1
ATOM 1364 C C . GLY A 1 188 ? 1.212 -0.199 -10.913 1.00 94.75 188 GLY A C 1
ATOM 1365 O O . GLY A 1 188 ? 0.996 0.203 -9.764 1.00 94.75 188 GLY A O 1
ATOM 1366 N N . GLY A 1 189 ? 2.420 -0.282 -11.456 1.00 94.69 189 GLY A N 1
ATOM 1367 C CA . GLY A 1 189 ? 3.634 0.279 -10.885 1.00 94.69 189 GLY A CA 1
ATOM 1368 C C . GLY A 1 189 ? 4.061 1.566 -11.590 1.00 94.69 189 GLY A C 1
ATOM 1369 O O . GLY A 1 189 ? 3.373 2.072 -12.481 1.00 94.69 189 GLY A O 1
ATOM 1370 N N . LEU A 1 190 ? 5.211 2.079 -11.178 1.00 93.56 190 LEU A N 1
ATOM 1371 C CA . LEU A 1 190 ? 5.853 3.292 -11.673 1.00 93.56 190 LEU A CA 1
ATOM 1372 C C . LEU A 1 190 ? 7.338 3.094 -12.012 1.00 93.56 190 LEU A C 1
ATOM 1374 O O . LEU A 1 190 ? 7.948 3.989 -12.600 1.00 93.56 190 LEU A O 1
ATOM 1378 N N . GLN A 1 191 ? 7.924 1.952 -11.636 1.00 94.69 191 GLN A N 1
ATOM 1379 C CA . GLN A 1 191 ? 9.315 1.632 -11.954 1.00 94.69 191 GLN A CA 1
ATOM 1380 C C . GLN A 1 191 ? 9.472 1.229 -13.427 1.00 94.69 191 GLN A C 1
ATOM 1382 O O . GLN A 1 191 ? 8.494 1.094 -14.165 1.00 94.69 191 GLN A O 1
ATOM 1387 N N . GLU A 1 192 ? 10.718 1.066 -13.877 1.00 94.44 192 GLU A N 1
ATOM 1388 C CA . GLU A 1 192 ? 11.057 0.794 -15.282 1.00 94.44 192 GLU A CA 1
ATOM 1389 C C . GLU A 1 192 ? 10.192 -0.310 -15.912 1.00 94.44 192 GLU A C 1
ATOM 1391 O O . GLU A 1 192 ? 9.542 -0.066 -16.930 1.00 94.44 192 GLU A O 1
ATOM 1396 N N . ASP A 1 193 ? 10.098 -1.477 -15.269 1.00 96.12 193 ASP A N 1
ATOM 1397 C CA . ASP A 1 193 ? 9.317 -2.613 -15.772 1.00 96.12 193 ASP A CA 1
ATOM 1398 C C . ASP A 1 193 ? 7.803 -2.335 -15.847 1.00 96.12 193 ASP A C 1
ATOM 1400 O O . ASP A 1 193 ? 7.099 -2.965 -16.636 1.00 96.12 193 ASP A O 1
ATOM 1404 N N . ALA A 1 194 ? 7.272 -1.381 -15.076 1.00 94.75 194 ALA A N 1
ATOM 1405 C CA . ALA A 1 194 ? 5.851 -1.034 -15.124 1.00 94.75 194 ALA A CA 1
ATOM 1406 C C . ALA A 1 194 ? 5.465 -0.295 -16.416 1.00 94.75 194 ALA A C 1
ATOM 1408 O O . ALA A 1 194 ? 4.314 -0.363 -16.854 1.00 94.75 194 ALA A O 1
ATOM 1409 N N . HIS A 1 195 ? 6.420 0.401 -17.038 1.00 91.12 195 HIS A N 1
ATOM 1410 C CA . HIS A 1 195 ? 6.229 1.124 -18.299 1.00 91.12 195 HIS A CA 1
ATOM 1411 C C . HIS A 1 195 ? 6.907 0.434 -19.493 1.00 91.12 195 HIS A C 1
ATOM 1413 O O . HIS A 1 195 ? 6.434 0.551 -20.626 1.00 91.12 195 HIS A O 1
ATOM 1419 N N . HIS A 1 196 ? 7.992 -0.299 -19.240 1.00 95.00 196 HIS A N 1
ATOM 1420 C CA . HIS A 1 196 ? 8.812 -1.009 -20.218 1.00 95.00 196 HIS A CA 1
ATOM 1421 C C . HIS A 1 196 ? 9.112 -2.432 -19.725 1.00 95.00 196 HIS A C 1
ATOM 1423 O O . HIS A 1 196 ? 10.255 -2.734 -19.391 1.00 95.00 196 HIS A O 1
ATOM 1429 N N . PRO A 1 197 ? 8.098 -3.312 -19.667 1.00 95.44 197 PRO A N 1
ATOM 1430 C CA . PRO A 1 197 ? 8.252 -4.628 -19.063 1.00 95.44 197 PRO A CA 1
ATOM 1431 C C . PRO A 1 197 ? 9.315 -5.458 -19.785 1.00 95.44 197 PRO A C 1
ATOM 1433 O O . PRO A 1 197 ? 9.211 -5.720 -20.988 1.00 95.44 197 PRO A O 1
ATOM 1436 N N . SER A 1 198 ? 10.317 -5.913 -19.033 1.00 96.06 198 SER A N 1
ATOM 1437 C CA . SER A 1 198 ? 11.349 -6.843 -19.504 1.00 96.06 198 SER A CA 1
ATOM 1438 C C . SER A 1 198 ? 10.794 -8.239 -19.818 1.00 96.06 198 SER A C 1
ATOM 1440 O O . SER A 1 198 ? 11.368 -8.974 -20.626 1.00 96.06 198 SER A O 1
ATOM 1442 N N . ASP A 1 199 ? 9.641 -8.585 -19.240 1.00 97.06 199 ASP A N 1
ATOM 1443 C CA . ASP A 1 199 ? 8.853 -9.772 -19.554 1.00 97.06 199 ASP A CA 1
ATOM 1444 C C . ASP A 1 199 ? 7.400 -9.383 -19.849 1.00 97.06 199 ASP A C 1
ATOM 1446 O O . ASP A 1 199 ? 6.722 -8.774 -19.025 1.00 97.06 199 ASP A O 1
ATOM 1450 N N . SER A 1 200 ? 6.880 -9.801 -21.006 1.00 96.50 200 SER A N 1
ATOM 1451 C CA . SER A 1 200 ? 5.490 -9.547 -21.418 1.00 96.50 200 SER A CA 1
ATOM 1452 C C . SER A 1 200 ? 4.434 -9.907 -20.361 1.00 96.50 200 SER A C 1
ATOM 1454 O O . SER A 1 200 ? 3.389 -9.259 -20.294 1.00 96.50 200 SER A O 1
ATOM 1456 N N . ARG A 1 201 ? 4.716 -10.903 -19.511 1.00 97.38 201 ARG A N 1
ATOM 1457 C CA . ARG A 1 201 ? 3.829 -11.392 -18.446 1.00 97.38 201 ARG A CA 1
ATOM 1458 C C . ARG A 1 201 ? 3.729 -10.445 -17.251 1.00 97.38 201 ARG A C 1
ATOM 1460 O O . ARG A 1 201 ? 2.865 -10.644 -16.409 1.00 97.38 201 ARG A O 1
ATOM 1467 N N . MET A 1 202 ? 4.579 -9.422 -17.176 1.00 98.00 202 MET A N 1
ATOM 1468 C CA . MET A 1 202 ? 4.469 -8.339 -16.194 1.00 98.00 202 MET A CA 1
ATOM 1469 C C . MET A 1 202 ? 3.363 -7.341 -16.563 1.00 98.00 202 MET A C 1
ATOM 1471 O O . MET A 1 202 ? 3.014 -6.479 -15.765 1.00 98.00 202 MET A O 1
ATOM 1475 N N . THR A 1 203 ? 2.773 -7.439 -17.754 1.00 97.12 203 THR A N 1
ATOM 1476 C CA . THR A 1 203 ? 1.697 -6.534 -18.161 1.00 97.12 203 THR A CA 1
ATOM 1477 C C . THR A 1 203 ? 0.461 -6.725 -17.285 1.00 97.12 203 THR A C 1
ATOM 1479 O O . THR A 1 203 ? -0.080 -7.824 -17.191 1.00 97.12 203 THR A O 1
ATOM 1482 N N . ASN A 1 204 ? -0.022 -5.635 -16.692 1.00 97.25 204 ASN A N 1
ATOM 1483 C CA . ASN A 1 204 ? -1.323 -5.618 -16.035 1.00 97.25 204 ASN A CA 1
ATOM 1484 C C . ASN A 1 204 ? -2.431 -5.422 -17.074 1.00 97.25 204 ASN A C 1
ATOM 1486 O O . ASN A 1 204 ? -2.386 -4.464 -17.849 1.00 97.25 204 ASN A O 1
ATOM 1490 N N . GLN A 1 205 ? -3.437 -6.294 -17.085 1.00 95.69 205 GLN A N 1
ATOM 1491 C CA . GLN A 1 205 ? -4.488 -6.286 -18.103 1.00 95.69 205 GLN A CA 1
ATOM 1492 C C . GLN A 1 205 ? -5.834 -6.790 -17.574 1.00 95.69 205 GLN A C 1
ATOM 1494 O O . GLN A 1 205 ? -5.918 -7.428 -16.532 1.00 95.69 205 GLN A O 1
ATOM 1499 N N . ASN A 1 206 ? -6.912 -6.469 -18.294 1.00 96.06 206 ASN A N 1
ATOM 1500 C CA . ASN A 1 206 ? -8.276 -6.913 -17.973 1.00 96.06 206 ASN A CA 1
ATOM 1501 C C . ASN A 1 206 ? -8.722 -6.577 -16.533 1.00 96.06 206 ASN A C 1
ATOM 1503 O O . ASN A 1 206 ? -9.392 -7.366 -15.869 1.00 96.06 206 ASN A O 1
ATOM 1507 N N . ILE A 1 207 ? -8.358 -5.386 -16.050 1.00 94.75 207 ILE A N 1
ATOM 1508 C CA . ILE A 1 207 ? -8.722 -4.898 -14.715 1.00 94.75 207 ILE A CA 1
ATOM 1509 C C . ILE A 1 207 ? -9.997 -4.059 -14.824 1.00 94.75 207 ILE A C 1
ATOM 1511 O O . ILE A 1 207 ? -10.034 -3.077 -15.567 1.00 94.75 207 ILE A O 1
ATOM 1515 N N . GLY A 1 208 ? -11.052 -4.432 -14.097 1.00 87.94 208 GLY A N 1
ATOM 1516 C CA . GLY A 1 208 ? -12.362 -3.780 -14.210 1.00 87.94 208 GLY A CA 1
ATOM 1517 C C . GLY A 1 208 ? -13.264 -3.915 -12.979 1.00 87.94 208 GLY A C 1
ATOM 1518 O O . GLY A 1 208 ? -12.849 -4.369 -11.916 1.00 87.94 208 GLY A O 1
ATOM 1519 N N . GLY A 1 209 ? -14.527 -3.499 -13.112 1.00 75.19 209 GLY A N 1
ATOM 1520 C CA . GLY A 1 209 ? -15.542 -3.596 -12.054 1.00 75.19 209 GLY A CA 1
ATOM 1521 C C . GLY A 1 209 ? -16.639 -2.530 -12.147 1.00 75.19 209 GLY A C 1
ATOM 1522 O O . GLY A 1 209 ? -16.478 -1.519 -12.830 1.00 75.19 209 GLY A O 1
ATOM 1523 N N . ALA A 1 210 ? -17.772 -2.763 -11.472 1.00 57.41 210 ALA A N 1
ATOM 1524 C CA . ALA A 1 210 ? -18.857 -1.778 -11.324 1.00 57.41 210 ALA A CA 1
ATOM 1525 C C . ALA A 1 210 ? -18.548 -0.782 -10.175 1.00 57.41 210 ALA A C 1
ATOM 1527 O O . ALA A 1 210 ? -17.657 -1.057 -9.368 1.00 57.41 210 ALA A O 1
ATOM 1528 N N . PRO A 1 211 ? -19.242 0.373 -10.063 1.00 62.69 211 PRO A N 1
ATOM 1529 C CA . PRO A 1 211 ? -18.764 1.496 -9.258 1.00 62.69 211 PRO A CA 1
ATOM 1530 C C . PRO A 1 211 ? -18.554 1.117 -7.786 1.00 62.69 211 PRO A C 1
ATOM 1532 O O . PRO A 1 211 ? -19.488 0.746 -7.077 1.00 62.69 211 PRO A O 1
ATOM 1535 N N . SER A 1 212 ? -17.304 1.234 -7.338 1.00 67.62 212 SER A N 1
ATOM 1536 C CA . SER A 1 212 ? -16.919 1.204 -5.926 1.00 67.62 212 SER A CA 1
ATOM 1537 C C . SER A 1 212 ? -16.958 2.629 -5.365 1.00 67.62 212 SER A C 1
ATOM 1539 O O . SER A 1 212 ? -16.747 3.598 -6.097 1.00 67.62 212 SER A O 1
ATOM 1541 N N . LYS A 1 213 ? -17.263 2.779 -4.073 1.00 61.91 213 LYS A N 1
ATOM 1542 C CA . LYS A 1 213 ? -17.393 4.094 -3.430 1.00 61.91 213 LYS A CA 1
ATOM 1543 C C . LYS A 1 213 ? -16.145 4.401 -2.608 1.00 61.91 213 LYS A C 1
ATOM 1545 O O . LYS A 1 213 ? -15.864 3.692 -1.646 1.00 61.91 213 LYS A O 1
ATOM 1550 N N . THR A 1 214 ? -15.468 5.498 -2.928 1.00 59.81 214 THR A N 1
ATOM 1551 C CA . THR A 1 214 ? -14.392 6.057 -2.096 1.00 59.81 214 THR A CA 1
ATOM 1552 C C . THR A 1 214 ? -14.929 7.254 -1.319 1.00 59.81 214 THR A C 1
ATOM 1554 O O . THR A 1 214 ? -15.489 8.180 -1.908 1.00 59.81 214 THR A O 1
ATOM 1557 N N . VAL A 1 215 ? -14.796 7.235 0.006 1.00 51.19 215 VAL A N 1
ATOM 1558 C CA . VAL A 1 215 ? -15.190 8.333 0.896 1.00 51.19 215 VAL A CA 1
ATOM 1559 C C . VAL A 1 215 ? -13.953 8.822 1.639 1.00 51.19 215 VAL A C 1
ATOM 1561 O O . VAL A 1 215 ? -13.428 8.142 2.513 1.00 51.19 215 VAL A O 1
ATOM 1564 N N . HIS A 1 216 ? -13.489 10.026 1.314 1.00 48.59 216 HIS A N 1
ATOM 1565 C CA . HIS A 1 216 ? -12.386 10.644 2.044 1.00 48.59 216 HIS A CA 1
ATOM 1566 C C . HIS A 1 216 ? -12.894 11.183 3.391 1.00 48.59 216 HIS A C 1
ATOM 1568 O O . HIS A 1 216 ? -13.672 12.136 3.436 1.00 48.59 216 HIS A O 1
ATOM 1574 N N . GLY A 1 217 ? -12.477 10.545 4.486 1.00 35.44 217 GLY A N 1
ATOM 1575 C CA . GLY A 1 217 ? -12.631 11.046 5.855 1.00 35.44 217 GLY A CA 1
ATOM 1576 C C . GLY A 1 217 ? -11.385 11.813 6.309 1.00 35.44 217 GLY A C 1
ATOM 1577 O O . GLY A 1 217 ? -10.359 11.797 5.633 1.00 35.44 217 GLY A O 1
ATOM 1578 N N . ARG A 1 218 ? -11.448 12.490 7.462 1.00 34.44 218 ARG A N 1
ATOM 1579 C CA . ARG A 1 218 ? -10.278 13.147 8.068 1.00 34.44 218 ARG A CA 1
ATOM 1580 C C . ARG A 1 218 ? -9.281 12.069 8.515 1.00 34.44 218 ARG A C 1
ATOM 1582 O O . ARG A 1 218 ? -9.465 11.466 9.565 1.00 34.44 218 ARG A O 1
ATOM 1589 N N . VAL A 1 219 ? -8.256 11.820 7.707 1.00 35.78 219 VAL A N 1
ATOM 1590 C CA . VAL A 1 219 ? -7.124 10.956 8.058 1.00 35.78 219 VAL A CA 1
ATOM 1591 C C . VAL A 1 219 ? -6.200 11.761 8.966 1.00 35.78 219 VAL A C 1
ATOM 1593 O O . VAL A 1 219 ? -5.608 12.750 8.533 1.00 35.78 219 VAL A O 1
ATOM 1596 N N . VAL A 1 220 ? -6.093 11.367 10.232 1.00 34.28 220 VAL A N 1
ATOM 1597 C CA . VAL A 1 220 ? -5.004 11.824 11.101 1.00 34.28 220 VAL A CA 1
ATOM 1598 C C . VAL A 1 220 ? -3.885 10.804 10.915 1.00 34.28 220 VAL A C 1
ATOM 1600 O O . VAL A 1 220 ? -4.111 9.613 11.102 1.00 34.28 220 VAL A O 1
ATOM 1603 N N . GLY A 1 221 ? -2.725 11.251 10.428 1.00 31.19 221 GLY A N 1
ATOM 1604 C CA . GLY A 1 221 ? -1.570 10.388 10.186 1.00 31.19 221 GLY A CA 1
ATOM 1605 C C . GLY A 1 221 ? -1.219 9.613 11.452 1.00 31.19 221 GLY A C 1
ATOM 1606 O O . GLY A 1 221 ? -0.992 10.229 12.489 1.00 31.19 221 GLY A O 1
ATOM 1607 N N . ALA A 1 222 ? -1.203 8.286 11.311 1.00 34.69 222 ALA A N 1
ATOM 1608 C CA . ALA A 1 222 ? -1.306 7.243 12.327 1.00 34.69 222 ALA A CA 1
ATOM 1609 C C . ALA A 1 222 ? -2.710 7.096 12.964 1.00 34.69 222 ALA A C 1
ATOM 1611 O O . ALA A 1 222 ? -3.284 7.964 13.621 1.00 34.69 222 ALA A O 1
ATOM 1612 N N . SER A 1 223 ? -3.299 5.946 12.666 1.00 39.22 223 SER A N 1
ATOM 1613 C CA . SER A 1 223 ? -4.688 5.595 12.911 1.00 39.22 223 SER A CA 1
ATOM 1614 C C . SER A 1 223 ? -4.885 5.206 14.375 1.00 39.22 223 SER A C 1
ATOM 1616 O O . SER A 1 223 ? -4.778 4.041 14.737 1.00 39.22 223 SER A O 1
ATOM 1618 N N . MET A 1 224 ? -5.166 6.195 15.222 1.00 38.91 224 MET A N 1
ATOM 1619 C CA . MET A 1 224 ? -5.852 5.985 16.496 1.00 38.91 224 MET A CA 1
ATOM 1620 C C . MET A 1 224 ? -7.286 6.485 16.321 1.00 38.91 224 MET A C 1
ATOM 1622 O O . MET A 1 224 ? -7.501 7.679 16.099 1.00 38.91 224 MET A O 1
ATOM 1626 N N . TRP A 1 225 ? -8.258 5.574 16.374 1.00 41.25 225 TRP A N 1
ATOM 1627 C CA . TRP A 1 225 ? -9.666 5.875 16.106 1.00 41.25 225 TRP A CA 1
ATOM 1628 C C . TRP A 1 225 ? -10.502 5.790 17.386 1.00 41.25 225 TRP A C 1
ATOM 1630 O O . TRP A 1 225 ? -10.751 4.697 17.882 1.00 41.25 225 TRP A O 1
ATOM 1640 N N . PRO A 1 226 ? -10.996 6.918 17.915 1.00 37.09 226 PRO A N 1
ATOM 1641 C CA . PRO A 1 226 ? -12.103 6.916 18.860 1.00 37.09 226 PRO A CA 1
ATOM 1642 C C . PRO A 1 226 ? -13.424 6.801 18.082 1.00 37.09 226 PRO A C 1
ATOM 1644 O O . PRO A 1 226 ? -13.661 7.575 17.153 1.00 37.09 226 PRO A O 1
ATOM 1647 N N . ARG A 1 227 ? -14.303 5.856 18.445 1.00 38.66 227 ARG A N 1
ATOM 1648 C CA . ARG A 1 227 ? -15.524 5.540 17.669 1.00 38.66 227 ARG A CA 1
ATOM 1649 C C . ARG A 1 227 ? -16.666 6.572 17.717 1.00 38.66 227 ARG A C 1
ATOM 1651 O O . ARG A 1 227 ? -17.641 6.380 16.999 1.00 38.66 227 ARG A O 1
ATOM 1658 N N . ASP A 1 228 ? -16.541 7.695 18.428 1.00 35.47 228 ASP A N 1
ATOM 1659 C CA . ASP A 1 228 ? -17.627 8.682 18.553 1.00 35.47 228 ASP A CA 1
ATOM 1660 C C . ASP A 1 228 ? -17.242 10.078 18.036 1.00 35.47 228 ASP A C 1
ATOM 1662 O O . ASP A 1 228 ? -16.284 10.699 18.490 1.00 35.47 228 ASP A O 1
ATOM 1666 N N . SER A 1 229 ? -18.010 10.599 17.070 1.00 34.72 229 SER A N 1
ATOM 1667 C CA . SER A 1 229 ? -17.795 11.913 16.440 1.00 34.72 229 SER A CA 1
ATOM 1668 C C . SER A 1 229 ? -18.932 12.889 16.768 1.00 34.72 229 SER A C 1
ATOM 1670 O O . SER A 1 229 ? -20.044 12.727 16.267 1.00 34.72 229 SER A O 1
ATOM 1672 N N . ALA A 1 230 ? -18.655 13.957 17.524 1.00 29.50 230 ALA A N 1
ATOM 1673 C CA . ALA A 1 230 ? -19.543 15.120 17.645 1.00 29.50 230 ALA A CA 1
ATOM 1674 C C . ALA A 1 230 ? -18.769 16.448 17.499 1.00 29.50 230 ALA A C 1
ATOM 1676 O O . ALA A 1 230 ? -17.611 16.570 17.892 1.00 29.50 230 ALA A O 1
ATOM 1677 N N . ALA A 1 231 ? -19.423 17.420 16.857 1.00 29.77 231 ALA A N 1
ATOM 1678 C CA . ALA A 1 231 ? -18.869 18.618 16.218 1.00 29.77 231 ALA A CA 1
ATOM 1679 C C . ALA A 1 231 ? -18.194 19.666 17.142 1.00 29.77 231 ALA A C 1
ATOM 1681 O O . ALA A 1 231 ? -18.588 19.860 18.288 1.00 29.77 231 ALA A O 1
ATOM 1682 N N . LEU A 1 232 ? -17.223 20.414 16.588 1.00 27.58 232 LEU A N 1
ATOM 1683 C CA . LEU A 1 232 ? -16.428 21.461 17.260 1.00 27.58 232 LEU A CA 1
ATOM 1684 C C . LEU A 1 232 ? -16.948 22.905 17.044 1.00 27.58 232 LEU A C 1
ATOM 1686 O O . LEU A 1 232 ? -17.438 23.259 15.971 1.00 27.58 232 LEU A O 1
ATOM 1690 N N . ARG A 1 233 ? -16.724 23.763 18.057 1.00 27.86 233 ARG A N 1
ATOM 1691 C CA . ARG A 1 233 ? -16.752 25.250 18.062 1.00 27.86 233 ARG A CA 1
ATOM 1692 C C . ARG A 1 233 ? -15.465 25.796 18.760 1.00 27.86 233 ARG A C 1
ATOM 1694 O O . ARG A 1 233 ? -14.786 25.003 19.406 1.00 27.86 233 ARG A O 1
ATOM 1701 N N . PRO A 1 234 ? -15.086 27.091 18.602 1.00 30.66 234 PRO A N 1
ATOM 1702 C CA . PRO A 1 234 ? -13.688 27.586 18.647 1.00 30.66 234 PRO A CA 1
ATOM 1703 C C . PRO A 1 234 ? -13.105 27.876 20.062 1.00 30.66 234 PRO A C 1
ATOM 1705 O O . PRO A 1 234 ? -13.845 27.812 21.043 1.00 30.66 234 PRO A O 1
ATOM 1708 N N . PRO A 1 235 ? -11.785 28.177 20.187 1.00 35.56 235 PRO A N 1
ATOM 1709 C CA . PRO A 1 235 ? -10.973 27.791 21.345 1.00 35.56 235 PRO A CA 1
ATOM 1710 C C . PRO A 1 235 ? -10.829 28.861 22.442 1.00 35.56 235 PRO A C 1
ATOM 1712 O O . PRO A 1 235 ? -10.773 30.063 22.181 1.00 35.56 235 PRO A O 1
ATOM 1715 N N . GLY A 1 236 ? -10.661 28.384 23.680 1.00 28.03 236 GLY A N 1
ATOM 1716 C CA . GLY A 1 236 ? -10.156 29.126 24.841 1.00 28.03 236 GLY A CA 1
ATOM 1717 C C . GLY A 1 236 ? -8.834 28.524 25.349 1.00 28.03 236 GLY A C 1
ATOM 1718 O O . GLY A 1 236 ? -8.574 27.340 25.158 1.00 28.03 236 GLY A O 1
ATOM 1719 N N . ARG A 1 237 ? -7.978 29.359 25.953 1.00 28.77 237 ARG A N 1
ATOM 1720 C CA . ARG A 1 237 ? -6.563 29.091 26.301 1.00 28.77 237 ARG A CA 1
ATOM 1721 C C . ARG A 1 237 ? -6.335 27.937 27.301 1.00 28.77 237 ARG A C 1
ATOM 1723 O O . ARG A 1 237 ? -7.111 27.753 28.232 1.00 28.77 237 ARG A O 1
ATOM 1730 N N . CYS A 1 238 ? -5.192 27.253 27.148 1.00 30.30 238 CYS A N 1
ATOM 1731 C CA . CYS A 1 238 ? -4.707 26.128 27.964 1.00 30.30 238 CYS A CA 1
ATOM 1732 C C . CYS A 1 238 ? -4.432 26.457 29.447 1.00 30.30 238 CYS A C 1
ATOM 1734 O O . CYS A 1 238 ? -3.615 27.339 29.732 1.00 30.30 238 CYS A O 1
ATOM 1736 N N . PRO A 1 239 ? -4.944 25.646 30.391 1.00 36.50 239 PRO A N 1
ATOM 1737 C CA . PRO A 1 239 ? -4.338 25.432 31.700 1.00 36.50 239 PRO A CA 1
ATOM 1738 C C . PRO A 1 239 ? -3.430 24.188 31.698 1.00 36.50 239 PRO A C 1
ATOM 1740 O O . PRO A 1 239 ? -3.660 23.221 30.974 1.00 36.50 239 PRO A O 1
ATOM 1743 N N . ARG A 1 240 ? -2.388 24.204 32.540 1.00 35.72 240 ARG A N 1
ATOM 1744 C CA . ARG A 1 240 ? -1.530 23.039 32.815 1.00 35.72 240 ARG A CA 1
ATOM 1745 C C . ARG A 1 240 ? -2.356 21.966 33.531 1.00 35.72 240 ARG A C 1
ATOM 1747 O O . ARG A 1 240 ? -2.793 22.214 34.650 1.00 35.72 240 ARG A O 1
ATOM 1754 N N . ALA A 1 241 ? -2.519 20.788 32.936 1.00 34.69 241 ALA A N 1
ATOM 1755 C CA . ALA A 1 241 ? -3.084 19.626 33.617 1.00 34.69 241 ALA A CA 1
ATOM 1756 C C . ALA A 1 241 ? -2.197 18.396 33.397 1.00 34.69 241 ALA A C 1
ATOM 1758 O O . ALA A 1 241 ? -1.616 18.215 32.328 1.00 34.69 241 ALA A O 1
ATOM 1759 N N . ALA A 1 242 ? -2.050 17.602 34.455 1.00 32.84 242 ALA A N 1
ATOM 1760 C CA . ALA A 1 242 ? -1.337 16.337 34.450 1.00 32.84 242 ALA A CA 1
ATOM 1761 C C . ALA A 1 242 ? -2.086 15.326 33.569 1.00 32.84 242 ALA A C 1
ATOM 1763 O O . ALA A 1 242 ? -3.294 15.153 33.717 1.00 32.84 242 ALA A O 1
ATOM 1764 N N . TRP A 1 243 ? -1.365 14.684 32.654 1.00 40.94 243 TRP A N 1
ATOM 1765 C CA . TRP A 1 243 ? -1.917 13.709 31.716 1.00 40.94 243 TRP A CA 1
ATOM 1766 C C . TRP A 1 243 ? -1.866 12.296 32.318 1.00 40.94 243 TRP A C 1
ATOM 1768 O O . TRP A 1 243 ? -0.851 11.961 32.943 1.00 40.94 243 TRP A O 1
ATOM 1778 N N . PRO A 1 244 ? -2.905 11.458 32.139 1.00 38.56 244 PRO A N 1
ATOM 1779 C CA . PRO A 1 244 ? -2.852 10.055 32.539 1.00 38.56 244 PRO A CA 1
ATOM 1780 C C . PRO A 1 244 ? -1.753 9.324 31.752 1.00 38.56 244 PRO A C 1
ATOM 1782 O O . PRO A 1 244 ? -1.620 9.526 30.546 1.00 38.56 244 PRO A O 1
ATOM 1785 N N . ARG A 1 245 ? -0.950 8.499 32.433 1.00 36.66 245 ARG A N 1
ATOM 1786 C CA . ARG A 1 245 ? 0.017 7.584 31.805 1.00 36.66 245 ARG A CA 1
ATOM 1787 C C . ARG A 1 245 ? -0.628 6.212 31.665 1.00 36.66 245 ARG A C 1
ATOM 1789 O O . ARG A 1 245 ? -1.256 5.752 32.615 1.00 36.66 245 ARG A O 1
ATOM 1796 N N . PHE A 1 246 ? -0.419 5.564 30.527 1.00 44.47 246 PHE A N 1
ATOM 1797 C CA . PHE A 1 246 ? -0.752 4.158 30.331 1.00 44.47 246 PHE A CA 1
ATOM 1798 C C . PHE A 1 246 ? 0.552 3.376 30.179 1.00 44.47 246 PHE A C 1
ATOM 1800 O O . PHE A 1 246 ? 1.309 3.626 29.243 1.00 44.47 246 PHE A O 1
ATOM 1807 N N . ASP A 1 247 ? 0.815 2.464 31.115 1.00 32.62 247 ASP A N 1
ATOM 1808 C CA . ASP A 1 247 ? 1.940 1.534 31.041 1.00 32.62 247 ASP A CA 1
ATOM 1809 C C . ASP A 1 247 ? 1.485 0.268 30.302 1.00 32.62 247 ASP A C 1
ATOM 1811 O O . ASP A 1 247 ? 0.431 -0.301 30.596 1.00 32.62 247 ASP A O 1
ATOM 1815 N N . SER A 1 248 ? 2.277 -0.186 29.332 1.00 36.03 248 SER A N 1
ATOM 1816 C CA . SER A 1 248 ? 2.040 -1.447 28.629 1.00 36.03 248 SER A CA 1
ATOM 1817 C C . SER A 1 248 ? 2.139 -2.629 29.599 1.00 36.03 248 SER A C 1
ATOM 1819 O O . SER A 1 248 ? 3.161 -2.787 30.272 1.00 36.03 248 SER A O 1
ATOM 1821 N N . ALA A 1 249 ? 1.123 -3.493 29.636 1.00 31.34 249 ALA A N 1
ATOM 1822 C CA . ALA A 1 249 ? 1.225 -4.779 30.320 1.00 31.34 249 ALA A CA 1
ATOM 1823 C C . ALA A 1 249 ? 2.302 -5.660 29.645 1.00 31.34 249 ALA A C 1
ATOM 1825 O O . ALA A 1 249 ? 2.393 -5.665 28.412 1.00 31.34 249 ALA A O 1
ATOM 1826 N N . PRO A 1 250 ? 3.124 -6.402 30.412 1.00 30.28 250 PRO A N 1
ATOM 1827 C CA . PRO A 1 250 ? 4.099 -7.320 29.836 1.00 30.28 250 PRO A CA 1
ATOM 1828 C C . PRO A 1 250 ? 3.383 -8.475 29.122 1.00 30.28 250 PRO A C 1
ATOM 1830 O O . PRO A 1 250 ? 2.393 -9.008 29.623 1.00 30.28 250 PRO A O 1
ATOM 1833 N N . ALA A 1 251 ? 3.885 -8.840 27.941 1.00 33.25 251 ALA A N 1
ATOM 1834 C CA . ALA A 1 251 ? 3.401 -9.992 27.185 1.00 33.25 251 ALA A CA 1
ATOM 1835 C C . ALA A 1 251 ? 3.689 -11.311 27.941 1.00 33.25 251 ALA A C 1
ATOM 1837 O O . ALA A 1 251 ? 4.701 -11.373 28.648 1.00 33.25 251 ALA A O 1
ATOM 1838 N N . PRO A 1 252 ? 2.818 -12.332 27.814 1.00 40.72 252 PRO A N 1
ATOM 1839 C CA . PRO A 1 252 ? 3.037 -13.665 28.379 1.00 40.72 252 PRO A CA 1
ATOM 1840 C C . PRO A 1 252 ? 4.210 -14.412 27.730 1.00 40.72 252 PRO A C 1
ATOM 1842 O O . PRO A 1 252 ? 4.498 -14.158 26.536 1.00 40.72 252 PRO A O 1
#

Secondary structure (DSSP, 8-state):
---STT---S--STT-EEEETTTTEEEE-PPTT--TTT-------BS-SEEEE-BTTB-EEEEEEES-EEEEE---HHHHH--EE-STTEEE-S-----TTHHHHTBTB-HHHHTTGGG-EE--EEEEEESEEEEEEES-EEEEESSEEEEES--GGGSTTS----EEEEEEES-EEES-SS-SEEES--SHHHHS-SSGGG--EEEE-SPPEEE-----SS----S---------PPPP-PPPP-PPPPP-

Radius of gyration: 21.45 Å; chains: 1; bounding box: 43×49×56 Å

pLDDT: mean 82.0, std 23.02, range [27.58, 98.5]

Foldseek 3Di:
DPPDPPPPPPAPDAQDWDQPPVQRWIFHRHDVPDDPVPFDWAFADAQADAFAADDLVGAAEDAEDEAEEQARAADCCCVVFNFQDDPQFWGQGDDFDDPPPCVPPQPPHDVRVVVRQLVIDGAAERHEGASYEHYEAYQYEYAHYNTEHYYFQEALRRGPVSHGAQYYQYEHEAYEYELHNGHHYDYFYRHPCRPVNPDPSSHHDNYYYYDYYYDYDPHDNGGTDGPDDDDDDDDDDDDDDDTDTDDDDDDD

Organism: NCBI:txid146819